Protein AF-A0A392M7V7-F1 (afdb_monomer_lite)

Sequence (250 aa):
MKRRGRAGRVQPGECYHLYPRCVYEAFAEYQLPEILRTPLQSLCLQIKSLRLGSISDFLSRALQSPEILAVQNAVEYLKIIGALDENENLTVLGRYLTMLPMEPKLGKMLILGAIFNCLDPILTIVAGLSVRDPFLTPLDKKDLAEAAKAQFSGAYSDHLALVRAYKGWKDAEIDLGGYEYCWKNFLSFQSMKAIDALRREFIGLVTDIGLVDSNTTTCDTWSYDVNLIRAVVCYGLYPGTCSVVVCLFI

Foldseek 3Di:
DVQCVVQPPPHDGDDDDPDDPVVVVPDDPDDDDPQQPDQCQLVLLLCQVVPVDDSQVVQVPDPDRYDPVSSVVSLVVCCQLVQAPPVRHGDPLVNQLNLDPDDSLLSQLQLLLLVVLQNLLSLQLSQCVVDDNFQAQDPVCNVVSVVLLVVQCVPVDNSSSSSSLLVVLVVCVVVPRNVVSCVNSRGDPVSSVSSVVSSVVSVVSCVVSVSDPPPSVRSNPCNPPPVSSVVSNDSSCPPPDDDDDDPPPD

Structure (mmCIF, N/CA/C/O backbone):
data_AF-A0A392M7V7-F1
#
_entry.id   AF-A0A392M7V7-F1
#
loop_
_atom_site.group_PDB
_atom_site.id
_atom_site.type_symbol
_atom_site.label_atom_id
_atom_site.label_alt_id
_atom_site.label_comp_id
_atom_site.label_asym_id
_atom_site.label_entity_id
_atom_site.label_seq_id
_atom_site.pdbx_PDB_ins_code
_atom_site.Cartn_x
_atom_site.Cartn_y
_atom_site.Cartn_z
_atom_site.occupancy
_atom_site.B_iso_or_equiv
_atom_site.auth_seq_id
_atom_site.auth_comp_id
_atom_site.auth_asym_id
_atom_site.auth_atom_id
_atom_site.pdbx_PDB_model_num
ATOM 1 N N . MET A 1 1 ? -3.681 30.286 9.680 1.00 61.88 1 MET A N 1
ATOM 2 C CA . MET A 1 1 ? -2.768 30.920 10.672 1.00 61.88 1 MET A CA 1
ATOM 3 C C . MET A 1 1 ? -1.347 30.322 10.728 1.00 61.88 1 MET A C 1
ATOM 5 O O . MET A 1 1 ? -0.388 31.085 10.687 1.00 61.88 1 MET A O 1
ATOM 9 N N . LYS A 1 2 ? -1.166 28.986 10.754 1.00 81.75 2 LYS A N 1
ATOM 10 C CA . LYS A 1 2 ? 0.152 28.311 10.906 1.00 81.75 2 LYS A CA 1
ATOM 11 C C . LYS A 1 2 ? 1.225 28.669 9.854 1.00 81.75 2 LYS A C 1
ATOM 13 O O . LYS A 1 2 ? 2.405 28.692 10.185 1.00 81.75 2 LYS A O 1
ATOM 18 N N . ARG A 1 3 ? 0.844 28.950 8.596 1.00 84.38 3 ARG A N 1
ATOM 19 C CA . ARG A 1 3 ? 1.788 29.313 7.512 1.00 84.38 3 ARG A CA 1
ATOM 20 C C . ARG A 1 3 ? 2.311 30.752 7.628 1.00 84.38 3 ARG A C 1
ATOM 22 O O . ARG A 1 3 ? 3.517 30.944 7.545 1.00 84.38 3 ARG A O 1
ATOM 29 N N . ARG A 1 4 ? 1.440 31.722 7.940 1.00 87.94 4 ARG A N 1
ATOM 30 C CA . ARG A 1 4 ? 1.810 33.134 8.168 1.00 87.94 4 ARG A CA 1
ATOM 31 C C . ARG A 1 4 ? 2.865 33.292 9.267 1.00 87.94 4 ARG A C 1
ATOM 33 O O . ARG A 1 4 ? 3.827 34.024 9.091 1.00 87.94 4 ARG A O 1
ATOM 40 N N . GLY A 1 5 ? 2.732 32.542 10.364 1.00 88.56 5 GLY A N 1
ATOM 41 C CA . GLY A 1 5 ? 3.690 32.581 11.477 1.00 88.56 5 GLY A CA 1
ATOM 42 C C . GLY A 1 5 ? 5.109 32.108 11.130 1.00 88.56 5 GLY A C 1
ATOM 43 O O . GLY A 1 5 ? 6.037 32.390 11.878 1.00 88.56 5 GLY A O 1
ATOM 44 N N . ARG A 1 6 ? 5.316 31.414 9.999 1.00 91.00 6 ARG A N 1
ATOM 45 C CA . ARG A 1 6 ? 6.662 30.994 9.570 1.00 91.00 6 ARG A CA 1
ATOM 46 C C . ARG A 1 6 ? 7.501 32.155 9.030 1.00 91.00 6 ARG A C 1
ATOM 48 O O . ARG A 1 6 ? 8.717 32.095 9.164 1.00 91.00 6 ARG A O 1
ATOM 55 N N . ALA A 1 7 ? 6.866 33.178 8.456 1.00 90.88 7 ALA A N 1
ATOM 56 C CA . ALA A 1 7 ? 7.549 34.320 7.845 1.00 90.88 7 ALA A CA 1
ATOM 57 C C . ALA A 1 7 ? 8.074 35.336 8.876 1.00 90.88 7 ALA A C 1
ATOM 59 O O . ALA A 1 7 ? 8.998 36.077 8.580 1.00 90.88 7 ALA A O 1
ATOM 60 N N . GLY A 1 8 ? 7.522 35.342 10.093 1.00 91.88 8 GLY A N 1
ATOM 61 C CA . GLY A 1 8 ? 7.863 36.306 11.147 1.00 91.88 8 GLY A CA 1
ATOM 62 C C . GLY A 1 8 ? 8.847 35.800 12.204 1.00 91.88 8 GLY A C 1
ATOM 63 O O . GLY A 1 8 ? 8.828 36.302 13.320 1.00 91.88 8 GLY A O 1
ATOM 64 N N . ARG A 1 9 ? 9.641 34.754 11.923 1.00 92.44 9 ARG A N 1
ATOM 65 C CA . ARG A 1 9 ? 10.498 34.109 12.943 1.00 92.44 9 ARG A CA 1
ATOM 66 C C . ARG A 1 9 ? 11.756 34.892 13.313 1.00 92.44 9 ARG A C 1
ATOM 68 O O . ARG A 1 9 ? 12.257 34.713 14.414 1.00 92.44 9 ARG A O 1
ATOM 75 N N . VAL A 1 10 ? 12.284 35.683 12.384 1.00 93.12 10 VAL A N 1
ATOM 76 C CA . VAL A 1 10 ? 13.576 36.378 12.538 1.00 93.12 10 VAL A CA 1
ATOM 77 C C . VAL A 1 10 ? 13.392 37.892 12.460 1.00 93.12 10 VAL A C 1
ATOM 79 O O . VAL A 1 10 ? 14.029 38.635 13.194 1.00 93.12 10 VAL A O 1
ATOM 82 N N . GLN A 1 11 ? 12.490 38.344 11.593 1.00 93.50 11 GLN A N 1
ATOM 83 C CA . GLN A 1 11 ? 12.154 39.746 11.366 1.00 93.50 11 GLN A CA 1
ATOM 84 C C . GLN A 1 11 ? 10.721 39.831 10.808 1.00 93.50 11 GLN A C 1
ATOM 86 O O . GLN A 1 11 ? 10.157 38.782 10.468 1.00 93.50 11 GLN A O 1
ATOM 91 N N . PRO A 1 12 ? 10.110 41.027 10.703 1.00 95.44 12 PRO A N 1
ATOM 92 C CA . PRO A 1 12 ? 8.840 41.192 10.002 1.00 95.44 12 PRO A CA 1
ATOM 93 C C . PRO A 1 12 ? 8.915 40.590 8.594 1.00 95.44 12 PRO A C 1
ATOM 95 O O . PRO A 1 12 ? 9.856 40.854 7.850 1.00 95.44 12 PRO A O 1
ATOM 98 N N . GLY A 1 13 ? 7.940 39.753 8.246 1.00 93.94 13 GLY A N 1
ATOM 99 C CA . GLY A 1 13 ? 7.919 39.032 6.977 1.00 93.94 13 GLY A CA 1
ATOM 100 C C . GLY A 1 13 ? 6.528 38.994 6.365 1.00 93.94 13 GLY A C 1
ATOM 101 O O . GLY A 1 13 ? 5.518 39.167 7.049 1.00 93.94 13 GLY A O 1
ATOM 102 N N . GLU A 1 14 ? 6.482 38.739 5.064 1.00 94.69 14 GLU A N 1
ATOM 103 C CA . GLU A 1 14 ? 5.254 38.729 4.275 1.00 94.69 14 GLU A CA 1
ATOM 104 C C . GLU A 1 14 ? 4.794 37.298 3.975 1.00 94.69 14 GLU A C 1
ATOM 106 O O . GLU A 1 14 ? 5.593 36.367 3.857 1.00 94.69 14 GLU A O 1
ATOM 111 N N . CYS A 1 15 ? 3.480 37.102 3.860 1.00 93.62 15 CYS A N 1
ATOM 112 C CA . CYS A 1 15 ? 2.892 35.809 3.528 1.00 93.62 15 CYS A CA 1
ATOM 113 C C . CYS A 1 15 ? 1.886 35.972 2.390 1.00 93.62 15 CYS A C 1
ATOM 115 O O . CYS A 1 15 ? 0.785 36.491 2.583 1.00 93.62 15 CYS A O 1
ATOM 117 N N . TYR A 1 16 ? 2.279 35.493 1.215 1.00 93.56 16 TYR A N 1
ATOM 118 C CA . TYR A 1 16 ? 1.465 35.510 0.008 1.00 93.56 16 TYR A CA 1
ATOM 119 C C . TYR A 1 16 ? 0.520 34.305 -0.006 1.00 93.56 16 TYR A C 1
ATOM 121 O O . TYR A 1 16 ? 0.951 33.156 0.122 1.00 93.56 16 TYR A O 1
ATOM 129 N N . HIS A 1 17 ? -0.777 34.566 -0.160 1.00 92.19 17 HIS A N 1
ATOM 130 C CA . HIS A 1 17 ? -1.810 33.539 -0.264 1.00 92.19 17 HIS A CA 1
ATOM 131 C C . HIS A 1 17 ? -2.305 33.478 -1.711 1.00 92.19 17 HIS A C 1
ATOM 133 O O . HIS A 1 17 ? -2.820 34.462 -2.230 1.00 92.19 17 HIS A O 1
ATOM 139 N N . LEU A 1 18 ? -2.142 32.327 -2.366 1.00 95.31 18 LEU A N 1
ATOM 140 C CA . LEU A 1 18 ? -2.493 32.128 -3.779 1.00 95.31 18 LEU A CA 1
ATOM 141 C C . LEU A 1 18 ? -3.969 31.726 -3.950 1.00 95.31 18 LEU A C 1
ATOM 143 O O . LEU A 1 18 ? -4.278 30.727 -4.593 1.00 95.31 18 LEU A O 1
ATOM 147 N N . TYR A 1 19 ? -4.877 32.465 -3.315 1.00 93.75 19 TYR A N 1
ATOM 148 C CA . TYR A 1 19 ? -6.322 32.271 -3.437 1.00 93.75 19 TYR A CA 1
ATOM 149 C C . TYR A 1 19 ? -7.078 33.592 -3.206 1.00 93.75 19 TYR A C 1
ATOM 151 O O . TYR A 1 19 ? -6.621 34.423 -2.416 1.00 93.75 19 TYR A O 1
ATOM 159 N N . PRO A 1 20 ? -8.237 33.804 -3.860 1.00 95.62 20 PRO A N 1
ATOM 160 C CA . PRO A 1 20 ? -9.076 34.978 -3.628 1.00 95.62 20 PRO A CA 1
ATOM 161 C C . PRO A 1 20 ? -9.624 35.048 -2.198 1.00 95.62 20 PRO A C 1
ATOM 163 O O . PRO A 1 20 ? -9.791 34.033 -1.520 1.00 95.62 20 PRO A O 1
ATOM 166 N N . ARG A 1 21 ? -9.988 36.256 -1.755 1.00 92.75 21 ARG A N 1
ATOM 167 C CA . ARG A 1 21 ? -10.534 36.487 -0.409 1.00 92.75 21 ARG A CA 1
ATOM 168 C C . ARG A 1 21 ? -11.860 35.761 -0.158 1.00 92.75 21 ARG A C 1
ATOM 170 O O . ARG A 1 21 ? -12.025 35.198 0.915 1.00 92.75 21 ARG A O 1
ATOM 177 N N . CYS A 1 22 ? -12.753 35.700 -1.146 1.00 94.94 22 CYS A N 1
ATOM 178 C CA . CYS A 1 22 ? -14.017 34.967 -1.018 1.00 94.94 22 CYS A CA 1
ATOM 179 C C . CYS A 1 22 ? -13.802 33.468 -0.739 1.00 94.94 22 CYS A C 1
ATOM 181 O O . CYS A 1 22 ? -14.526 32.877 0.053 1.00 94.94 22 CYS A O 1
ATOM 183 N N . VAL A 1 23 ? -12.764 32.866 -1.331 1.00 94.00 23 VAL A N 1
ATOM 184 C CA . VAL A 1 23 ? -12.389 31.467 -1.080 1.00 94.00 23 VAL A CA 1
ATOM 185 C C . VAL A 1 23 ? -11.865 31.299 0.346 1.00 94.00 23 VAL A C 1
ATOM 187 O O . VAL A 1 23 ? -12.219 30.339 1.021 1.00 94.00 23 VAL A O 1
ATOM 190 N N . TYR A 1 24 ? -11.064 32.253 0.826 1.00 90.12 24 TYR A N 1
ATOM 191 C CA . TYR A 1 24 ? -10.565 32.250 2.201 1.00 90.12 24 TYR A CA 1
ATOM 192 C C . TYR A 1 24 ? -11.686 32.361 3.240 1.00 90.12 24 TYR A C 1
ATOM 194 O O . TYR A 1 24 ? -11.653 31.658 4.244 1.00 90.12 24 TYR A O 1
ATOM 202 N N . GLU A 1 25 ? -12.671 33.224 2.996 1.00 92.12 25 GLU A N 1
ATOM 203 C CA . GLU A 1 25 ? -13.828 33.415 3.881 1.00 92.12 25 GLU A CA 1
ATOM 204 C C . GLU A 1 25 ? -14.749 32.184 3.913 1.00 92.12 25 GLU A C 1
ATOM 206 O O . GLU A 1 25 ? -15.427 31.960 4.910 1.00 92.12 25 GLU A O 1
ATOM 211 N N . ALA A 1 26 ? -14.725 31.353 2.866 1.00 93.88 26 ALA A N 1
ATOM 212 C CA . ALA A 1 26 ? -15.459 30.091 2.799 1.00 93.88 26 ALA A CA 1
ATOM 213 C C . ALA A 1 26 ? -14.711 28.890 3.418 1.00 93.88 26 ALA A C 1
ATOM 215 O O . ALA A 1 26 ? -15.271 27.794 3.488 1.00 93.88 26 ALA A O 1
ATOM 216 N N . PHE A 1 27 ? -13.447 29.037 3.833 1.00 90.81 27 PHE A N 1
ATOM 217 C CA . PHE A 1 27 ? -12.702 27.928 4.431 1.00 90.81 27 PHE A CA 1
ATOM 218 C C . PHE A 1 27 ? -13.239 27.557 5.812 1.00 90.81 27 PHE A C 1
ATOM 220 O O . PHE A 1 27 ? -13.513 28.415 6.647 1.00 90.81 27 PHE A O 1
ATOM 227 N N . ALA A 1 28 ? -13.300 26.250 6.078 1.00 89.25 28 ALA A N 1
ATOM 228 C CA . ALA A 1 28 ? -13.511 25.752 7.428 1.00 89.25 28 ALA A CA 1
ATOM 229 C C . ALA A 1 28 ? -12.388 26.246 8.353 1.00 89.25 28 ALA A C 1
ATOM 231 O O . ALA A 1 28 ? -11.212 26.265 7.974 1.00 89.25 28 ALA A O 1
ATOM 232 N N . GLU A 1 29 ? -12.749 26.612 9.580 1.00 88.19 29 GLU A N 1
ATOM 233 C CA . GLU A 1 29 ? -11.804 27.140 10.567 1.00 88.19 29 GLU A CA 1
ATOM 234 C C . GLU A 1 29 ? -10.700 26.124 10.914 1.00 88.19 29 GLU A C 1
ATOM 236 O O . GLU A 1 29 ? -9.527 26.480 11.072 1.00 88.19 29 GLU A O 1
ATOM 241 N N . TYR A 1 30 ? -11.064 24.839 10.941 1.00 88.25 30 TYR A N 1
ATOM 242 C CA . TYR A 1 30 ? -10.169 23.720 11.209 1.00 88.25 30 TYR A CA 1
ATOM 243 C C . TYR A 1 30 ? -10.340 22.618 10.162 1.00 88.25 30 TYR A C 1
ATOM 245 O O . TYR A 1 30 ? -11.422 22.408 9.616 1.00 88.25 30 TYR A O 1
ATOM 253 N N . GLN A 1 31 ? -9.258 21.885 9.891 1.00 88.62 31 GLN A N 1
ATOM 254 C CA . GLN A 1 31 ? -9.356 20.658 9.104 1.00 88.62 31 GLN A CA 1
ATOM 255 C C . GLN A 1 31 ? -10.089 19.579 9.896 1.00 88.62 31 GLN A C 1
ATOM 257 O O . GLN A 1 31 ? -9.882 19.442 11.102 1.00 88.62 31 GLN A O 1
ATOM 262 N N . LEU A 1 32 ? -10.878 18.776 9.185 1.00 90.88 32 LEU A N 1
ATOM 263 C CA . LEU A 1 32 ? -11.543 17.621 9.766 1.00 90.88 32 LEU A CA 1
ATOM 264 C C . LEU A 1 32 ? -10.503 16.632 10.336 1.00 90.88 32 LEU A C 1
ATOM 266 O O . LEU A 1 32 ? -9.531 16.297 9.634 1.00 90.88 32 LEU A O 1
ATOM 270 N N . PRO A 1 33 ? -10.680 16.160 11.582 1.00 92.31 33 PRO A N 1
ATOM 271 C CA . PRO A 1 33 ? -9.752 15.213 12.186 1.00 92.31 33 PRO A CA 1
ATOM 272 C C . PRO A 1 33 ? -9.634 13.910 11.414 1.00 92.31 33 PRO A C 1
ATOM 274 O O . PRO A 1 33 ? -10.565 13.457 10.756 1.00 92.31 33 PRO A O 1
ATOM 277 N N . GLU A 1 34 ? -8.442 13.321 11.481 1.00 92.00 34 GLU A N 1
ATOM 278 C CA . GLU A 1 34 ? -8.067 12.178 10.652 1.00 92.00 34 GLU A CA 1
ATOM 279 C C . GLU A 1 34 ? -8.993 10.976 10.847 1.00 92.00 34 GLU A C 1
ATOM 281 O O . GLU A 1 34 ? -9.456 10.418 9.859 1.00 92.00 34 GLU A O 1
ATOM 286 N N . ILE A 1 35 ? -9.362 10.681 12.097 1.00 92.62 35 ILE A N 1
ATOM 287 C CA . ILE A 1 35 ? -10.275 9.591 12.474 1.00 92.62 35 ILE A CA 1
ATOM 288 C C . ILE A 1 35 ? -11.645 9.654 11.777 1.00 92.62 35 ILE A C 1
ATOM 290 O O . ILE A 1 35 ? -12.312 8.635 11.651 1.00 92.62 35 ILE A O 1
ATOM 294 N N . LEU A 1 36 ? -12.062 10.833 11.307 1.00 92.62 36 LEU A N 1
ATOM 295 C CA . LEU A 1 36 ? -13.344 11.030 10.625 1.00 92.62 36 LEU A CA 1
ATOM 296 C C . LEU A 1 36 ? -13.238 10.935 9.097 1.00 92.62 36 LEU A C 1
ATOM 298 O O . LEU A 1 36 ? -14.252 10.975 8.410 1.00 92.62 36 LEU A O 1
ATOM 302 N N . ARG A 1 37 ? -12.022 10.863 8.545 1.00 91.69 37 ARG A N 1
ATOM 303 C CA . ARG A 1 37 ? -11.778 10.923 7.092 1.00 91.69 37 ARG A CA 1
ATOM 304 C C . ARG A 1 37 ? -10.871 9.823 6.555 1.00 91.69 37 ARG A C 1
ATOM 306 O O . ARG A 1 37 ? -10.677 9.761 5.343 1.00 91.69 37 ARG A O 1
ATOM 313 N N . THR A 1 38 ? -10.269 9.008 7.418 1.00 90.94 38 THR A N 1
ATOM 314 C CA . THR A 1 38 ? -9.417 7.890 7.005 1.00 90.94 38 THR A CA 1
ATOM 315 C C . THR A 1 38 ? -10.092 6.542 7.254 1.00 90.94 38 THR A C 1
ATOM 317 O O . THR A 1 38 ? -10.911 6.411 8.165 1.00 90.94 38 THR A O 1
ATOM 320 N N . PRO A 1 39 ? -9.767 5.519 6.444 1.00 92.88 39 PRO A N 1
ATOM 321 C CA . PRO A 1 39 ? -10.236 4.160 6.682 1.00 92.88 39 PRO A CA 1
ATOM 322 C C . PRO A 1 39 ? -9.774 3.625 8.052 1.00 92.88 39 PRO A C 1
ATOM 324 O O . PRO A 1 39 ? -8.621 3.800 8.446 1.00 92.88 39 PRO A O 1
ATOM 327 N N . LEU A 1 40 ? -10.672 2.960 8.789 1.00 96.19 40 LEU A N 1
ATOM 328 C CA . LEU A 1 40 ? -10.450 2.581 10.194 1.00 96.19 40 LEU A CA 1
ATOM 329 C C . LEU A 1 40 ? -9.854 1.178 10.393 1.00 96.19 40 LEU A C 1
ATOM 331 O O . LEU A 1 40 ? -9.632 0.771 11.531 1.00 96.19 40 LEU A O 1
ATOM 335 N N . GLN A 1 41 ? -9.583 0.420 9.328 1.00 95.88 41 GLN A N 1
ATOM 336 C CA . GLN A 1 41 ? -9.190 -0.994 9.409 1.00 95.88 41 GLN A CA 1
ATOM 337 C C . GLN A 1 41 ? -7.897 -1.188 10.212 1.00 95.88 41 GLN A C 1
ATOM 339 O O . GLN A 1 41 ? -7.857 -2.005 11.131 1.00 95.88 41 GLN A O 1
ATOM 344 N N . SER A 1 42 ? -6.850 -0.408 9.919 1.00 94.94 42 SER A N 1
ATOM 345 C CA . SER A 1 42 ? -5.588 -0.485 10.668 1.00 94.94 42 SER A CA 1
ATOM 346 C C . SER A 1 42 ? -5.782 -0.120 12.141 1.00 94.94 42 SER A C 1
ATOM 348 O O . SER A 1 42 ? -5.239 -0.790 13.016 1.00 94.94 42 SER A O 1
ATOM 350 N N . LEU A 1 43 ? -6.600 0.898 12.432 1.00 95.38 43 LEU A N 1
ATOM 351 C CA . LEU A 1 43 ? -6.900 1.308 13.805 1.00 95.38 43 LEU A CA 1
ATOM 352 C C . LEU A 1 43 ? -7.655 0.209 14.570 1.00 95.38 43 LEU A C 1
ATOM 354 O O . LEU A 1 43 ? -7.300 -0.104 15.704 1.00 95.38 43 LEU A O 1
ATOM 358 N N . CYS A 1 44 ? -8.645 -0.423 13.936 1.00 96.81 44 CYS A N 1
ATOM 359 C CA . CYS A 1 44 ? -9.411 -1.530 14.510 1.00 96.81 44 CYS A CA 1
ATOM 360 C C . CYS A 1 44 ? -8.513 -2.726 14.871 1.00 96.81 44 CYS A C 1
ATOM 362 O O . CYS A 1 44 ? -8.651 -3.291 15.958 1.00 96.81 44 CYS A O 1
ATOM 364 N N . LEU A 1 45 ? -7.549 -3.074 14.009 1.00 96.25 45 LEU A N 1
ATOM 365 C CA . LEU A 1 45 ? -6.558 -4.112 14.315 1.00 96.25 45 LEU A CA 1
ATOM 366 C C . LEU A 1 45 ? -5.684 -3.745 15.516 1.00 96.25 45 LEU A C 1
ATOM 368 O O . LEU A 1 45 ? -5.465 -4.587 16.386 1.00 96.25 45 LEU A O 1
ATOM 372 N N . GLN A 1 46 ? -5.219 -2.496 15.601 1.00 95.31 46 GLN A N 1
ATOM 373 C CA . GLN A 1 46 ? -4.400 -2.040 16.727 1.00 95.31 46 GLN A CA 1
ATOM 374 C C . GLN A 1 46 ? -5.168 -2.078 18.056 1.00 95.31 46 GLN A C 1
ATOM 376 O O . GLN A 1 46 ? -4.631 -2.545 19.059 1.00 95.31 46 GLN A O 1
ATOM 381 N N . ILE A 1 47 ? -6.448 -1.690 18.062 1.00 96.19 47 ILE A N 1
ATOM 382 C CA . ILE A 1 47 ? -7.319 -1.782 19.249 1.00 96.19 47 ILE A CA 1
ATOM 383 C C . ILE A 1 47 ? -7.390 -3.224 19.769 1.00 96.19 47 ILE A C 1
ATOM 385 O O . ILE A 1 47 ? -7.247 -3.461 20.973 1.00 96.19 47 ILE A O 1
ATOM 389 N N . LYS A 1 48 ? -7.573 -4.199 18.868 1.00 96.06 48 LYS A N 1
ATOM 390 C CA . LYS A 1 48 ? -7.616 -5.619 19.243 1.00 96.06 48 LYS A CA 1
ATOM 391 C C . LYS A 1 48 ? -6.244 -6.153 19.654 1.00 96.06 48 LYS A C 1
ATOM 393 O O . LYS A 1 48 ? -6.173 -6.927 20.606 1.00 96.06 48 LYS A O 1
ATOM 398 N N . SER A 1 49 ? -5.164 -5.711 19.006 1.00 95.31 49 SER A N 1
ATOM 399 C CA . SER A 1 49 ? -3.787 -6.088 19.364 1.00 95.31 49 SER A CA 1
ATOM 400 C C . SER A 1 49 ? -3.446 -5.668 20.797 1.00 95.31 49 SER A C 1
ATOM 402 O O . SER A 1 49 ? -2.963 -6.471 21.595 1.00 95.31 49 SER A O 1
ATOM 404 N N . LEU A 1 50 ? -3.829 -4.442 21.164 1.00 96.06 50 LEU A N 1
ATOM 405 C CA . LEU A 1 50 ? -3.654 -3.874 22.502 1.00 96.06 50 LEU A CA 1
ATOM 406 C C . LEU A 1 50 ? -4.686 -4.369 23.532 1.00 96.06 50 LEU A C 1
ATOM 408 O O . LEU A 1 50 ? -4.635 -3.959 24.689 1.00 96.06 50 LEU A O 1
ATOM 412 N N . ARG A 1 51 ? -5.616 -5.252 23.137 1.00 94.81 51 ARG A N 1
ATOM 413 C CA . ARG A 1 51 ? -6.676 -5.819 23.993 1.00 94.81 51 ARG A CA 1
ATOM 414 C C . ARG A 1 51 ? -7.536 -4.757 24.693 1.00 94.81 51 ARG A C 1
ATOM 416 O O . ARG A 1 51 ? -7.932 -4.931 25.842 1.00 94.81 51 ARG A O 1
ATOM 423 N N . LEU A 1 52 ? -7.877 -3.681 23.984 1.00 94.88 52 LEU A N 1
ATOM 424 C CA . LEU A 1 52 ? -8.660 -2.555 24.522 1.00 94.88 52 LEU A CA 1
ATOM 425 C C . LEU A 1 52 ? -10.183 -2.812 24.563 1.00 94.88 52 LEU A C 1
ATOM 427 O O . LEU A 1 52 ? -10.960 -1.889 24.801 1.00 94.88 52 LEU A O 1
ATOM 431 N N . GLY A 1 53 ? -10.615 -4.061 24.357 1.00 92.62 53 GLY A N 1
ATOM 432 C CA . GLY A 1 53 ? -12.015 -4.487 24.414 1.00 92.62 53 GLY A CA 1
ATOM 433 C C . GLY A 1 53 ? -12.736 -4.454 23.061 1.00 92.62 53 GLY A C 1
ATOM 434 O O . GLY A 1 53 ? -12.169 -4.807 22.023 1.00 92.62 53 GLY A O 1
ATOM 435 N N . SER A 1 54 ? -14.020 -4.089 23.091 1.00 94.75 54 SER A N 1
ATOM 436 C CA . SER A 1 54 ? -14.853 -3.902 21.895 1.00 94.75 54 SER A CA 1
ATOM 437 C C . SER A 1 54 ? -14.367 -2.695 21.089 1.00 94.75 54 SER A C 1
ATOM 439 O O . SER A 1 54 ? -14.125 -1.624 21.651 1.00 94.75 54 SER A O 1
ATOM 441 N N . ILE A 1 55 ? -14.236 -2.856 19.766 1.00 96.25 55 ILE A N 1
ATOM 442 C CA . ILE A 1 55 ? -13.791 -1.770 18.875 1.00 96.25 55 ILE A CA 1
ATOM 443 C C . ILE A 1 55 ? -14.783 -0.608 18.915 1.00 96.25 55 ILE A C 1
ATOM 445 O O . ILE A 1 55 ? -14.371 0.544 19.059 1.00 96.25 55 ILE A O 1
ATOM 449 N N . SER A 1 56 ? -16.080 -0.911 18.823 1.00 95.19 56 SER A N 1
ATOM 450 C CA . SER A 1 56 ? -17.143 0.095 18.845 1.00 95.19 56 SER A CA 1
ATOM 451 C C . SER A 1 56 ? -17.144 0.873 20.161 1.00 95.19 56 SER A C 1
ATOM 453 O O . SER A 1 56 ? -17.144 2.106 20.158 1.00 95.19 56 SER A O 1
ATOM 455 N N . ASP A 1 57 ? -17.055 0.168 21.292 1.00 94.94 57 ASP A N 1
ATOM 456 C CA . ASP A 1 57 ? -17.073 0.805 22.610 1.00 94.94 57 ASP A CA 1
ATOM 457 C C . ASP A 1 57 ? -15.843 1.686 22.820 1.00 94.94 57 ASP A C 1
ATOM 459 O O . ASP A 1 57 ? -15.960 2.782 23.366 1.00 94.94 57 ASP A O 1
ATOM 463 N N . PHE A 1 58 ? -14.670 1.242 22.364 1.00 96.56 58 PHE A N 1
ATOM 464 C CA . PHE A 1 58 ? -13.447 2.029 22.465 1.00 96.56 58 PHE A CA 1
ATOM 465 C C . PHE A 1 58 ? -13.519 3.301 21.608 1.00 96.56 58 PHE A C 1
ATOM 467 O O . PHE A 1 58 ? -13.258 4.395 22.108 1.00 96.56 58 PHE A O 1
ATOM 474 N N . LEU A 1 59 ? -13.922 3.182 20.338 1.00 95.94 59 LEU A N 1
ATOM 475 C CA . LEU A 1 59 ? -13.998 4.319 19.413 1.00 95.94 59 LEU A CA 1
ATOM 476 C C . LEU A 1 59 ? -15.101 5.317 19.785 1.00 95.94 59 LEU A C 1
ATOM 478 O O . LEU A 1 59 ? -14.937 6.513 19.552 1.00 95.94 59 LEU A O 1
ATOM 482 N N . SER A 1 60 ? -16.181 4.864 20.429 1.00 95.00 60 SER A N 1
ATOM 483 C CA . SER A 1 60 ? -17.230 5.757 20.941 1.00 95.00 60 SER A CA 1
ATOM 484 C C . SER A 1 60 ? -16.738 6.721 22.029 1.00 95.00 60 SER A C 1
ATOM 486 O O . SER A 1 60 ? -17.339 7.773 22.231 1.00 95.00 60 SER A O 1
ATOM 488 N N . ARG A 1 61 ? -15.625 6.396 22.703 1.00 95.06 61 ARG A N 1
ATOM 489 C CA . ARG A 1 61 ? -15.005 7.225 23.753 1.00 95.06 61 ARG A CA 1
ATOM 490 C C . ARG A 1 61 ? -13.972 8.215 23.210 1.00 95.06 61 ARG A C 1
ATOM 492 O O . ARG A 1 61 ? -13.388 8.964 23.991 1.00 95.06 61 ARG A O 1
ATOM 499 N N . ALA A 1 62 ? -13.699 8.201 21.905 1.00 93.75 62 ALA A N 1
ATOM 500 C CA . ALA A 1 62 ? -12.793 9.163 21.290 1.00 93.75 62 ALA A CA 1
ATOM 501 C C . ALA A 1 62 ? -13.346 10.594 21.416 1.00 93.75 62 ALA A C 1
ATOM 503 O O . ALA A 1 62 ? -14.556 10.800 21.417 1.00 93.75 62 ALA A O 1
ATOM 504 N N . LEU A 1 63 ? -12.455 11.594 21.470 1.00 93.25 63 LEU A N 1
ATOM 505 C CA . LEU A 1 63 ? -12.834 13.014 21.576 1.00 93.25 63 LEU A CA 1
ATOM 506 C C . LEU A 1 63 ? -13.828 13.437 20.482 1.00 93.25 63 LEU A C 1
ATOM 508 O O . LEU A 1 63 ? -14.742 14.218 20.725 1.00 93.25 63 LEU A O 1
ATOM 512 N N . GLN A 1 64 ? -13.621 12.911 19.279 1.00 91.50 64 GLN A N 1
ATOM 513 C CA . GLN A 1 64 ? -14.580 12.949 18.189 1.00 91.50 64 GLN A CA 1
ATOM 514 C C . GLN A 1 64 ? -14.726 1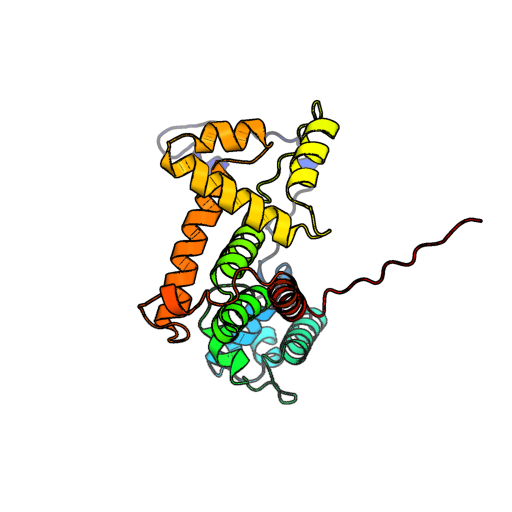1.526 17.675 1.00 91.50 64 GLN A C 1
ATOM 516 O O . GLN A 1 64 ? -13.809 10.992 17.045 1.00 91.50 64 GLN A O 1
ATOM 521 N N . SER A 1 65 ? -15.845 10.896 18.015 1.00 93.81 65 SER A N 1
ATOM 522 C CA . SER A 1 65 ? -16.124 9.530 17.603 1.00 93.81 65 SER A CA 1
ATOM 523 C C . SER A 1 65 ? -16.387 9.463 16.092 1.00 93.81 65 SER A C 1
ATOM 525 O O . SER A 1 65 ? -17.049 10.347 15.540 1.00 93.81 65 SER A O 1
ATOM 527 N N . PRO A 1 66 ? -15.863 8.436 15.400 1.00 95.25 66 PRO A N 1
ATOM 528 C CA . PRO A 1 66 ? -16.211 8.185 14.010 1.00 95.25 66 PRO A CA 1
ATOM 529 C C . PRO A 1 66 ? -17.669 7.738 13.878 1.00 95.25 66 PRO A C 1
ATOM 531 O O . PRO A 1 66 ? -18.291 7.275 14.836 1.00 95.25 66 PRO A O 1
ATOM 534 N N . GLU A 1 67 ? -18.206 7.830 12.663 1.00 94.62 67 GLU A N 1
ATOM 535 C CA . GLU A 1 67 ? -19.539 7.313 12.363 1.00 94.62 67 GLU A CA 1
ATOM 536 C C . GLU A 1 67 ? -19.620 5.803 12.625 1.00 94.62 67 GLU A C 1
ATOM 538 O O . GLU A 1 67 ? -18.737 5.037 12.233 1.00 94.62 67 GLU A O 1
ATOM 543 N N . ILE A 1 68 ? -20.724 5.362 13.236 1.00 94.12 68 ILE A N 1
ATOM 544 C CA . ILE A 1 68 ? -20.955 3.949 13.581 1.00 94.12 68 ILE A CA 1
ATOM 545 C C . ILE A 1 68 ? -20.839 3.059 12.337 1.00 94.12 68 ILE A C 1
ATOM 547 O O . ILE A 1 68 ? -20.200 2.009 12.386 1.00 94.12 68 ILE A O 1
ATOM 551 N N . LEU A 1 69 ? -21.390 3.510 11.206 1.00 95.19 69 LEU A N 1
ATOM 552 C CA . LEU A 1 69 ? -21.329 2.782 9.940 1.00 95.19 69 LEU A CA 1
ATOM 553 C C . LEU A 1 69 ? -19.883 2.610 9.445 1.00 95.19 69 LEU A C 1
ATOM 555 O O . LEU A 1 69 ? -19.529 1.548 8.939 1.00 95.19 69 LEU A O 1
ATOM 559 N N . ALA A 1 70 ? -19.021 3.616 9.627 1.00 95.81 70 ALA A N 1
ATOM 560 C CA . ALA A 1 70 ? -17.611 3.522 9.251 1.00 95.81 70 ALA A CA 1
ATOM 561 C C . ALA A 1 70 ? -16.869 2.474 10.096 1.00 95.81 70 ALA A C 1
ATOM 563 O O . ALA A 1 70 ? -16.057 1.713 9.563 1.00 95.81 70 ALA A O 1
ATOM 564 N N . VAL A 1 71 ? -17.179 2.394 11.395 1.00 97.06 71 VAL A N 1
ATOM 565 C CA . VAL A 1 71 ? -16.631 1.368 12.295 1.00 97.06 71 VAL A CA 1
ATOM 566 C C . VAL A 1 71 ? -17.114 -0.024 11.891 1.00 97.06 71 VAL A C 1
ATOM 568 O O . VAL A 1 71 ? -16.296 -0.927 11.731 1.00 97.06 71 VAL A O 1
ATOM 571 N N . GLN A 1 72 ? -18.420 -0.190 11.668 1.00 96.38 72 GLN A N 1
ATOM 572 C CA . GLN A 1 72 ? -19.015 -1.460 11.241 1.00 96.38 72 GLN A CA 1
ATOM 573 C C . GLN A 1 72 ? -18.412 -1.951 9.922 1.00 96.38 72 GLN A C 1
ATOM 575 O O . GLN A 1 72 ? -17.968 -3.092 9.844 1.00 96.38 72 GLN A O 1
ATOM 580 N N . ASN A 1 73 ? -18.296 -1.075 8.921 1.00 96.12 73 ASN A N 1
ATOM 581 C CA . ASN A 1 73 ? -17.683 -1.407 7.635 1.00 96.12 73 ASN A CA 1
ATOM 582 C C . ASN A 1 73 ? -16.215 -1.831 7.781 1.00 96.12 73 ASN A C 1
ATOM 584 O O . ASN A 1 73 ? -15.755 -2.724 7.071 1.00 96.12 73 ASN A O 1
ATOM 588 N N . ALA A 1 74 ? -15.465 -1.206 8.693 1.00 96.81 74 ALA A N 1
ATOM 589 C CA . ALA A 1 74 ? -14.079 -1.583 8.947 1.00 96.81 74 ALA A CA 1
ATOM 590 C C . ALA A 1 74 ? -13.967 -2.956 9.626 1.00 96.81 74 ALA A C 1
ATOM 592 O O . ALA A 1 74 ? -13.127 -3.758 9.218 1.00 96.81 74 ALA A O 1
ATOM 593 N N . VAL A 1 75 ? -14.813 -3.243 10.622 1.00 97.62 75 VAL A N 1
ATOM 594 C CA . VAL A 1 75 ? -14.867 -4.555 11.290 1.00 97.62 75 VAL A CA 1
ATOM 595 C C . VAL A 1 75 ? -15.269 -5.646 10.301 1.00 97.62 75 VAL A C 1
ATOM 597 O O . VAL A 1 75 ? -14.578 -6.658 10.205 1.00 97.62 75 VAL A O 1
ATOM 600 N N . GLU A 1 76 ? -16.322 -5.415 9.519 1.00 97.12 76 GLU A N 1
ATOM 601 C CA . GLU A 1 76 ? -16.808 -6.362 8.515 1.00 97.12 76 GLU A CA 1
ATOM 602 C C . GLU A 1 76 ? -15.743 -6.646 7.453 1.00 97.12 76 GLU A C 1
ATOM 604 O O . GLU A 1 76 ? -15.441 -7.796 7.147 1.00 97.12 76 GLU A O 1
ATOM 609 N N . TYR A 1 77 ? -15.068 -5.607 6.960 1.00 96.62 77 TYR A N 1
ATOM 610 C CA . TYR A 1 77 ? -13.942 -5.782 6.049 1.00 96.62 77 TYR A CA 1
ATOM 611 C C . TYR A 1 77 ? -12.835 -6.657 6.656 1.00 96.62 77 TYR A C 1
ATOM 613 O O . TYR A 1 77 ? -12.314 -7.549 5.985 1.00 96.62 77 TYR A O 1
ATOM 621 N N . LEU A 1 78 ? -12.471 -6.426 7.923 1.00 97.44 78 LEU A N 1
ATOM 622 C CA . LEU A 1 78 ? -11.446 -7.213 8.614 1.00 97.44 78 LEU A CA 1
ATOM 623 C C . LEU A 1 78 ? -11.852 -8.681 8.799 1.00 97.44 78 LEU A C 1
ATOM 625 O O . LEU A 1 78 ? -10.979 -9.551 8.730 1.00 97.44 78 LEU A O 1
ATOM 629 N N . LYS A 1 79 ? -13.145 -8.965 8.986 1.00 97.31 79 LYS A N 1
ATOM 630 C CA . LYS A 1 79 ? -13.688 -10.330 8.969 1.00 97.31 79 LYS A CA 1
ATOM 631 C C . LYS A 1 79 ? -13.569 -10.959 7.582 1.00 97.31 79 LYS A C 1
ATOM 633 O O . LYS A 1 79 ? -12.984 -12.029 7.448 1.00 97.31 79 LYS A O 1
ATOM 638 N N . ILE A 1 80 ? -14.000 -10.249 6.534 1.00 96.12 80 ILE A N 1
ATOM 639 C CA . ILE A 1 80 ? -13.943 -10.713 5.135 1.00 96.12 80 ILE A CA 1
ATOM 640 C C . ILE A 1 80 ? -12.516 -11.082 4.713 1.00 96.12 80 ILE A C 1
ATOM 642 O O . ILE A 1 80 ? -12.301 -12.097 4.049 1.00 96.12 80 ILE A O 1
ATOM 646 N N . ILE A 1 81 ? -11.513 -10.281 5.088 1.00 95.50 81 ILE A N 1
ATOM 647 C CA . ILE A 1 81 ? -10.118 -10.590 4.743 1.00 95.50 81 ILE A CA 1
ATOM 648 C C . ILE A 1 81 ? -9.488 -11.664 5.644 1.00 95.50 81 ILE A C 1
ATOM 650 O O . ILE A 1 81 ? -8.341 -12.043 5.395 1.00 95.50 81 ILE A O 1
ATOM 654 N N . GLY A 1 82 ? -10.213 -12.145 6.659 1.00 96.06 82 GLY A N 1
ATOM 655 C CA . GLY A 1 82 ? -9.783 -13.175 7.602 1.00 96.06 82 GLY A CA 1
ATOM 656 C C . GLY A 1 82 ? -8.851 -12.674 8.704 1.00 96.06 82 GLY A C 1
ATOM 657 O O . GLY A 1 82 ? -8.132 -13.476 9.295 1.00 96.06 82 GLY A O 1
ATOM 658 N N . ALA A 1 83 ? -8.802 -11.366 8.966 1.00 97.56 83 ALA A N 1
ATOM 659 C CA . ALA A 1 83 ? -7.987 -10.780 10.032 1.00 97.56 83 ALA A CA 1
ATOM 660 C C . AL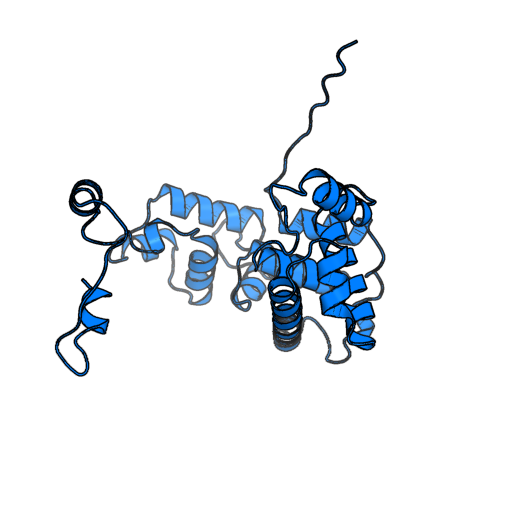A A 1 83 ? -8.684 -10.843 11.405 1.00 97.56 83 ALA A C 1
ATOM 662 O O . ALA A 1 83 ? -8.017 -10.957 12.436 1.00 97.56 83 ALA A O 1
ATOM 663 N N . LEU A 1 84 ? -10.017 -10.805 11.412 1.00 98.00 84 LEU A N 1
ATOM 664 C CA . LEU A 1 84 ? -10.857 -11.047 12.584 1.00 98.00 84 LEU A CA 1
ATOM 665 C C . LEU A 1 84 ? -11.742 -12.278 12.361 1.00 98.00 84 LEU A C 1
ATOM 667 O O . LEU A 1 84 ? -12.090 -12.585 11.224 1.00 98.00 84 LEU A O 1
ATOM 671 N N . ASP A 1 85 ? -12.086 -12.979 13.440 1.00 96.75 85 ASP A N 1
ATOM 672 C CA . ASP A 1 85 ? -13.137 -14.000 13.430 1.00 96.75 85 ASP A CA 1
ATOM 673 C C . ASP A 1 85 ? -14.537 -13.371 13.600 1.00 96.75 85 ASP A C 1
ATOM 675 O O . ASP A 1 85 ? -14.684 -12.156 13.774 1.00 96.75 85 ASP A O 1
ATOM 679 N N . GLU A 1 86 ? -15.585 -14.199 13.582 1.00 96.19 86 GLU A N 1
ATOM 680 C CA . GLU A 1 86 ? -16.969 -13.728 13.732 1.00 96.19 86 GLU A CA 1
ATOM 681 C C . GLU A 1 86 ? -17.255 -13.027 15.065 1.00 96.19 86 GLU A C 1
ATOM 683 O O . GLU A 1 86 ? -18.121 -12.152 15.134 1.00 96.19 86 GLU A O 1
ATOM 688 N N . ASN A 1 87 ? -16.480 -13.353 16.098 1.00 95.12 87 ASN A N 1
ATOM 689 C CA . ASN A 1 87 ? -16.565 -12.775 17.435 1.00 95.12 87 ASN A CA 1
ATOM 690 C C . ASN A 1 87 ? -15.621 -11.568 17.610 1.00 95.12 87 ASN A C 1
ATOM 692 O O . ASN A 1 87 ? -15.381 -11.123 18.732 1.00 95.12 87 ASN A O 1
ATOM 696 N N . GLU A 1 88 ? -15.069 -11.041 16.512 1.00 95.31 88 GLU A N 1
ATOM 697 C CA . GLU A 1 88 ? -14.093 -9.952 16.479 1.00 95.31 88 GLU A CA 1
ATOM 698 C C . GLU A 1 88 ? -12.773 -10.238 17.222 1.00 95.31 88 GLU A C 1
ATOM 700 O O . GLU A 1 88 ? -12.113 -9.311 17.708 1.00 95.31 88 GLU A O 1
ATOM 705 N N . ASN A 1 89 ? -12.355 -11.495 17.338 1.00 96.19 89 ASN A N 1
ATOM 706 C CA . ASN A 1 89 ? -11.033 -11.835 17.859 1.00 96.19 89 ASN A CA 1
ATOM 707 C C . ASN A 1 89 ? -10.000 -11.872 16.735 1.00 96.19 89 ASN A C 1
ATOM 709 O O . ASN A 1 89 ? -10.299 -12.237 15.600 1.00 96.19 89 ASN A O 1
ATOM 713 N N . LEU A 1 90 ? -8.750 -11.536 17.063 1.00 97.38 90 LEU A N 1
ATOM 714 C CA . LEU A 1 90 ? -7.642 -11.633 16.115 1.00 97.38 90 LEU A CA 1
ATOM 715 C C . LEU A 1 90 ? -7.372 -13.088 15.729 1.00 97.38 90 LEU A C 1
ATOM 717 O O . LEU A 1 90 ? -7.002 -13.911 16.576 1.00 97.38 90 LEU A O 1
ATOM 721 N N . THR A 1 91 ? -7.458 -13.363 14.430 1.00 97.81 91 THR A N 1
ATOM 722 C CA . THR A 1 91 ? -6.997 -14.623 13.840 1.00 97.81 91 THR A CA 1
ATOM 723 C C . THR A 1 91 ? -5.466 -14.669 13.801 1.00 97.81 91 THR A C 1
ATOM 725 O O . THR A 1 91 ? -4.785 -13.686 14.102 1.00 97.81 91 THR A O 1
ATOM 728 N N . VAL A 1 92 ? -4.890 -15.803 13.388 1.00 95.69 92 VAL A N 1
ATOM 729 C CA . VAL A 1 92 ? -3.437 -15.906 13.153 1.00 95.69 92 VAL A CA 1
ATOM 730 C C . VAL A 1 92 ? -2.982 -14.884 12.106 1.00 95.69 92 VAL A C 1
ATOM 732 O O . VAL A 1 92 ? -2.020 -14.158 12.346 1.00 95.69 92 VAL A O 1
ATOM 735 N N . LEU A 1 93 ? -3.718 -14.756 10.996 1.00 95.75 93 LEU A N 1
ATOM 736 C CA . LEU A 1 93 ? -3.455 -13.738 9.978 1.00 95.75 93 LEU A CA 1
ATOM 737 C C . LEU A 1 93 ? -3.547 -12.326 10.571 1.00 95.75 93 LEU A C 1
ATOM 739 O O . LEU A 1 93 ? -2.652 -11.514 10.356 1.00 95.75 93 LEU A O 1
ATOM 743 N N . GLY A 1 94 ? -4.588 -12.045 11.361 1.00 96.81 94 GLY A N 1
ATOM 744 C CA . GLY A 1 94 ? -4.759 -10.761 12.039 1.00 96.81 94 GLY A CA 1
ATOM 745 C C . GLY A 1 94 ? -3.573 -10.387 12.922 1.00 96.81 94 GLY A C 1
ATOM 746 O O . GLY A 1 94 ? -3.128 -9.243 12.891 1.00 96.81 94 GLY A O 1
ATOM 747 N N . ARG A 1 95 ? -3.005 -11.348 13.661 1.00 95.62 95 ARG A N 1
ATOM 748 C CA . ARG A 1 95 ? -1.812 -11.115 14.493 1.00 95.62 95 ARG A CA 1
ATOM 749 C C . ARG A 1 95 ? -0.607 -10.701 13.653 1.00 95.62 95 ARG A C 1
ATOM 751 O O . ARG A 1 95 ? 0.025 -9.704 13.984 1.00 95.62 95 ARG A O 1
ATOM 758 N N . TYR A 1 96 ? -0.334 -11.389 12.547 1.00 95.56 96 TYR A N 1
ATOM 759 C CA . TYR A 1 96 ? 0.742 -10.986 11.635 1.00 95.56 96 TYR A CA 1
ATOM 760 C C . TYR A 1 96 ? 0.498 -9.597 11.031 1.00 95.56 96 TYR A C 1
ATOM 762 O O . TYR A 1 96 ? 1.405 -8.770 10.996 1.00 95.56 96 TYR A O 1
ATOM 770 N N . LEU A 1 97 ? -0.741 -9.292 10.635 1.00 96.50 97 LEU A N 1
ATOM 771 C CA . LEU A 1 97 ? -1.100 -7.973 10.105 1.00 96.50 97 LEU A CA 1
ATOM 772 C C . LEU A 1 97 ? -0.883 -6.845 11.121 1.00 96.50 97 LEU A C 1
ATOM 774 O O . LEU A 1 97 ? -0.503 -5.749 10.727 1.00 96.50 97 LEU A O 1
ATOM 778 N N . THR A 1 98 ? -1.076 -7.098 12.420 1.00 95.31 98 THR A N 1
ATOM 779 C CA . THR A 1 98 ? -0.836 -6.078 13.460 1.00 95.31 98 THR A CA 1
ATOM 780 C C . THR A 1 98 ? 0.638 -5.703 13.633 1.00 95.31 98 THR A C 1
ATOM 782 O O . THR A 1 98 ? 0.919 -4.634 14.174 1.00 95.31 98 THR A O 1
ATOM 785 N N . MET A 1 99 ? 1.562 -6.550 13.166 1.00 93.00 99 MET A N 1
ATOM 786 C CA . MET A 1 99 ? 3.011 -6.316 13.217 1.00 93.00 99 MET A CA 1
ATOM 787 C C . MET A 1 99 ? 3.523 -5.504 12.017 1.00 93.00 99 MET A C 1
ATOM 789 O O . MET A 1 99 ? 4.653 -5.027 12.042 1.00 93.00 99 MET A O 1
ATOM 793 N N . LEU A 1 100 ? 2.705 -5.328 10.972 1.00 93.44 100 LEU A N 1
ATOM 794 C CA . LEU A 1 100 ? 3.079 -4.610 9.756 1.00 93.44 100 LEU A CA 1
ATOM 795 C C . LEU A 1 100 ? 2.562 -3.159 9.798 1.00 93.44 100 LEU A C 1
ATOM 797 O O . LEU A 1 100 ? 1.353 -2.949 9.931 1.00 93.44 100 LEU A O 1
ATOM 801 N N . PRO A 1 101 ? 3.425 -2.137 9.632 1.00 91.38 101 PRO A N 1
ATOM 802 C CA . PRO A 1 101 ? 3.041 -0.725 9.665 1.00 91.38 101 PRO A CA 1
ATOM 803 C C . PRO A 1 101 ? 2.416 -0.266 8.334 1.00 91.38 101 PRO A C 1
ATOM 805 O O . PRO A 1 101 ? 2.859 0.703 7.721 1.00 91.38 101 PRO A O 1
ATOM 808 N N . MET A 1 102 ? 1.398 -0.978 7.849 1.00 92.75 102 MET A N 1
ATOM 809 C CA . MET A 1 102 ? 0.751 -0.697 6.566 1.00 92.75 102 MET A CA 1
ATOM 810 C C . MET A 1 102 ? -0.735 -1.072 6.561 1.00 92.75 102 MET A C 1
ATOM 812 O O . MET A 1 102 ? -1.270 -1.599 7.536 1.00 92.75 102 MET A O 1
ATOM 816 N N . GLU A 1 103 ? -1.429 -0.790 5.456 1.00 93.38 103 GLU A N 1
ATOM 817 C CA . GLU A 1 103 ? -2.828 -1.195 5.305 1.00 93.38 103 GLU A CA 1
ATOM 818 C C . GLU A 1 103 ? -2.976 -2.731 5.301 1.00 93.38 103 GLU A C 1
ATOM 820 O O . GLU A 1 103 ? -2.183 -3.415 4.641 1.00 93.38 103 GLU A O 1
ATOM 825 N N . PRO A 1 104 ? -4.025 -3.301 5.932 1.00 95.06 104 PRO A N 1
ATOM 826 C CA . PRO A 1 104 ? -4.173 -4.752 6.0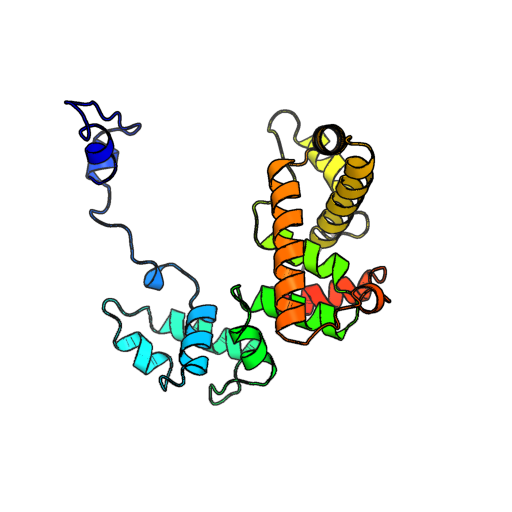76 1.00 95.06 104 PRO A CA 1
ATOM 827 C C . PRO A 1 104 ? -4.175 -5.509 4.744 1.00 95.06 104 PRO A C 1
ATOM 829 O O . PRO A 1 104 ? -3.626 -6.602 4.655 1.00 95.06 104 PRO A O 1
ATOM 832 N N . LYS A 1 105 ? -4.734 -4.908 3.687 1.00 94.44 105 LYS A N 1
ATOM 833 C CA . LYS A 1 105 ? -4.760 -5.479 2.331 1.00 94.44 105 LYS A CA 1
ATOM 834 C C . LYS A 1 105 ? -3.357 -5.675 1.746 1.00 94.44 105 LYS A C 1
ATOM 836 O O . LYS A 1 105 ? -3.070 -6.696 1.128 1.00 94.44 105 LYS A O 1
ATOM 841 N N . LEU A 1 106 ? -2.469 -4.710 1.986 1.00 95.62 106 LEU A N 1
ATOM 842 C CA . LEU A 1 106 ? -1.090 -4.736 1.512 1.00 95.62 106 LEU A CA 1
ATOM 843 C C . LEU A 1 106 ? -0.249 -5.704 2.348 1.00 95.62 106 LEU A C 1
ATOM 845 O O . LEU A 1 106 ? 0.484 -6.518 1.789 1.00 95.62 106 LEU A O 1
ATOM 849 N N . GLY A 1 107 ? -0.426 -5.678 3.673 1.00 95.94 107 GLY A N 1
ATOM 850 C CA . GLY A 1 107 ? 0.235 -6.626 4.569 1.00 95.94 107 GLY A CA 1
ATOM 851 C C . GLY A 1 107 ? -0.149 -8.071 4.255 1.00 95.94 107 GLY A C 1
ATOM 852 O O . GLY A 1 107 ? 0.709 -8.946 4.198 1.00 95.94 107 GLY A O 1
ATOM 853 N N . LYS A 1 108 ? -1.426 -8.315 3.939 1.00 95.88 108 LYS A N 1
ATOM 854 C CA . LYS A 1 108 ? -1.928 -9.631 3.533 1.00 95.88 108 LYS A CA 1
ATOM 855 C C . LYS A 1 108 ? -1.253 -10.116 2.250 1.00 95.88 108 LYS A C 1
ATOM 857 O O . LYS A 1 108 ? -0.873 -11.281 2.187 1.00 95.88 108 LYS A O 1
ATOM 862 N N . MET A 1 109 ? -1.057 -9.238 1.259 1.00 95.88 109 MET A N 1
ATOM 863 C CA . MET A 1 109 ? -0.298 -9.582 0.048 1.00 95.88 109 MET A CA 1
ATOM 864 C C . MET A 1 109 ? 1.137 -9.985 0.370 1.00 95.88 109 MET A C 1
ATOM 866 O O . MET A 1 109 ? 1.566 -11.027 -0.110 1.00 95.88 109 MET A O 1
ATOM 870 N N . LEU A 1 110 ? 1.857 -9.214 1.195 1.00 95.12 110 LEU A N 1
ATOM 871 C CA . LEU A 1 110 ? 3.240 -9.543 1.569 1.00 95.12 110 LEU A CA 1
ATOM 872 C C . LEU A 1 110 ? 3.341 -10.898 2.273 1.00 95.12 110 LEU A C 1
ATOM 874 O O . LEU A 1 110 ? 4.173 -11.717 1.893 1.00 95.12 110 LEU A O 1
ATOM 878 N N . ILE A 1 111 ? 2.466 -11.150 3.252 1.00 94.75 111 ILE A N 1
ATOM 87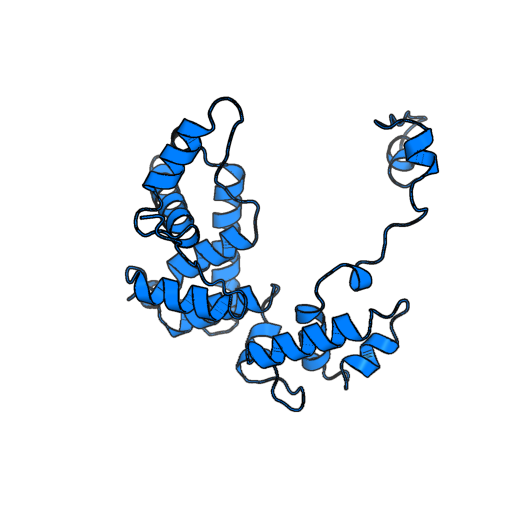9 C CA . ILE A 1 111 ? 2.437 -12.417 3.995 1.00 94.75 111 ILE A CA 1
ATOM 880 C C . ILE A 1 111 ? 2.223 -13.592 3.035 1.00 94.75 111 ILE A C 1
ATOM 882 O O . ILE A 1 111 ? 2.926 -14.595 3.111 1.00 94.75 111 ILE A O 1
ATOM 886 N N . LEU A 1 112 ? 1.279 -13.469 2.100 1.00 94.12 112 LEU A N 1
ATOM 887 C CA . LEU A 1 112 ? 1.003 -14.526 1.126 1.00 94.12 112 LEU A CA 1
ATOM 888 C C . LEU A 1 112 ? 2.129 -14.683 0.106 1.00 94.12 112 LEU A C 1
ATOM 890 O O . LEU A 1 112 ? 2.459 -15.809 -0.245 1.00 94.12 112 LEU A O 1
ATOM 894 N N . GLY A 1 113 ? 2.744 -13.585 -0.336 1.00 93.62 113 GLY A N 1
ATOM 895 C CA . GLY A 1 113 ? 3.915 -13.622 -1.209 1.00 93.62 113 GLY A CA 1
ATOM 896 C C . GLY A 1 113 ? 5.076 -14.396 -0.583 1.00 93.62 113 GLY A C 1
ATOM 897 O O . GLY A 1 113 ? 5.715 -15.184 -1.276 1.00 93.62 113 GLY A O 1
ATOM 898 N N . ALA A 1 114 ? 5.284 -14.234 0.728 1.00 92.00 114 ALA A N 1
ATOM 899 C CA . ALA A 1 114 ? 6.256 -15.014 1.487 1.00 92.00 114 ALA A CA 1
ATOM 900 C C . ALA A 1 114 ? 5.857 -16.500 1.581 1.00 92.00 114 ALA A C 1
ATOM 902 O O . ALA A 1 114 ? 6.652 -17.369 1.241 1.00 92.00 114 ALA A O 1
ATOM 903 N N . ILE A 1 115 ? 4.607 -16.804 1.957 1.00 91.12 115 ILE A N 1
ATOM 904 C CA . ILE A 1 115 ? 4.111 -18.191 2.090 1.00 91.12 115 ILE A CA 1
ATOM 905 C C . ILE A 1 115 ? 4.185 -18.965 0.762 1.00 91.12 115 ILE A C 1
ATOM 907 O O . ILE A 1 115 ? 4.509 -20.151 0.754 1.00 91.12 115 ILE A O 1
ATOM 911 N N . PHE A 1 116 ? 3.876 -18.313 -0.361 1.00 91.19 116 PHE A N 1
ATOM 912 C CA . PHE A 1 116 ? 3.858 -18.938 -1.686 1.00 91.19 116 PHE A CA 1
ATOM 913 C C . PHE A 1 116 ? 5.194 -18.851 -2.440 1.00 91.19 116 PHE A C 1
ATOM 915 O O . PHE A 1 116 ? 5.267 -19.300 -3.583 1.00 91.19 116 PHE A O 1
ATOM 922 N N . ASN A 1 117 ? 6.257 -18.324 -1.820 1.00 89.75 117 ASN A N 1
ATOM 923 C CA . ASN A 1 117 ? 7.584 -18.172 -2.431 1.00 89.75 117 ASN A CA 1
ATOM 924 C C . ASN A 1 117 ? 7.561 -17.414 -3.775 1.00 89.75 117 ASN A C 1
ATOM 926 O O . ASN A 1 117 ? 8.172 -17.838 -4.765 1.00 89.75 117 ASN A O 1
ATOM 930 N N . CYS A 1 118 ? 6.825 -16.301 -3.805 1.00 92.19 118 CYS A N 1
ATOM 931 C CA . CYS A 1 118 ? 6.796 -15.348 -4.915 1.00 92.19 118 CYS A CA 1
ATOM 932 C C . CYS A 1 118 ? 6.969 -13.907 -4.401 1.00 92.19 118 CYS A C 1
ATOM 934 O O . CYS A 1 118 ? 6.247 -12.989 -4.806 1.00 92.19 118 CYS A O 1
ATOM 936 N N . LEU A 1 119 ? 7.864 -13.710 -3.432 1.00 92.62 119 LEU A N 1
ATOM 937 C CA . LEU A 1 119 ? 7.930 -12.473 -2.662 1.00 92.62 119 LEU A CA 1
ATOM 938 C C . LEU A 1 119 ? 8.467 -11.292 -3.481 1.00 92.62 119 LEU A C 1
ATOM 940 O O . LEU A 1 119 ? 7.913 -10.198 -3.377 1.00 92.62 119 LEU A O 1
ATOM 944 N N . ASP A 1 120 ? 9.480 -11.489 -4.328 1.00 92.94 120 ASP A N 1
ATOM 945 C CA . ASP A 1 120 ? 10.085 -10.417 -5.129 1.00 92.94 120 ASP A CA 1
ATOM 946 C C . ASP A 1 120 ? 9.081 -9.596 -5.972 1.00 92.94 120 ASP A C 1
ATOM 948 O O . ASP A 1 120 ? 9.036 -8.366 -5.821 1.00 92.94 120 ASP A O 1
ATOM 952 N N . PRO A 1 121 ? 8.214 -10.193 -6.814 1.00 95.00 121 PRO A N 1
ATOM 953 C CA . PRO A 1 121 ? 7.225 -9.424 -7.566 1.00 95.00 121 PRO A CA 1
ATOM 954 C C . PRO A 1 121 ? 6.176 -8.782 -6.649 1.00 95.00 121 PRO A C 1
ATOM 956 O O . PRO A 1 121 ? 5.758 -7.648 -6.893 1.00 95.00 121 PRO A O 1
ATOM 959 N N . ILE A 1 122 ? 5.781 -9.459 -5.567 1.00 96.44 122 ILE A N 1
ATOM 960 C CA . ILE A 1 122 ? 4.782 -8.951 -4.618 1.00 96.44 122 ILE A CA 1
ATOM 961 C C . ILE A 1 122 ? 5.307 -7.739 -3.846 1.00 96.44 122 ILE A C 1
ATOM 963 O O . ILE A 1 122 ? 4.575 -6.764 -3.690 1.00 96.44 122 ILE A O 1
ATOM 967 N N . LEU A 1 123 ? 6.580 -7.730 -3.453 1.00 96.00 123 LEU A N 1
ATOM 968 C CA . LEU A 1 123 ? 7.244 -6.569 -2.858 1.00 96.00 123 LEU A CA 1
ATOM 969 C C . LEU A 1 123 ? 7.181 -5.353 -3.784 1.00 96.00 123 LEU A C 1
ATOM 971 O O . LEU A 1 123 ? 6.894 -4.249 -3.328 1.00 96.00 123 LEU A O 1
ATOM 975 N N . THR A 1 124 ? 7.407 -5.545 -5.089 1.00 96.88 124 THR A N 1
ATOM 976 C CA . THR A 1 124 ? 7.307 -4.451 -6.071 1.00 96.88 124 THR A CA 1
ATOM 977 C C . THR A 1 124 ? 5.887 -3.916 -6.151 1.00 96.88 124 THR A C 1
ATOM 979 O O . THR A 1 124 ? 5.687 -2.704 -6.136 1.00 96.88 124 THR A O 1
ATOM 982 N N . ILE A 1 125 ? 4.902 -4.813 -6.210 1.00 97.00 125 ILE A N 1
ATOM 983 C CA . ILE A 1 125 ? 3.489 -4.444 -6.305 1.00 97.00 125 ILE A CA 1
ATOM 984 C C . ILE A 1 125 ? 3.056 -3.684 -5.053 1.00 97.00 125 ILE A C 1
ATOM 986 O O . ILE A 1 125 ? 2.495 -2.597 -5.156 1.00 97.00 125 ILE A O 1
ATOM 990 N N . VAL A 1 126 ? 3.367 -4.212 -3.871 1.00 97.44 126 VAL A N 1
ATOM 991 C CA . VAL A 1 126 ? 3.007 -3.593 -2.595 1.00 97.44 126 VAL A CA 1
ATOM 992 C C . VAL A 1 126 ? 3.700 -2.237 -2.423 1.00 97.44 126 VAL A C 1
ATOM 994 O O . VAL A 1 126 ? 3.049 -1.267 -2.030 1.00 97.44 126 VAL A O 1
ATOM 997 N N . ALA A 1 127 ? 4.982 -2.122 -2.781 1.00 97.25 127 ALA A N 1
ATOM 998 C CA . ALA A 1 127 ? 5.703 -0.851 -2.747 1.00 97.25 127 ALA A CA 1
ATOM 999 C C . ALA A 1 127 ? 5.127 0.169 -3.736 1.00 97.25 127 ALA A C 1
ATOM 1001 O O . ALA A 1 127 ? 4.908 1.317 -3.358 1.00 97.25 127 ALA A O 1
ATOM 1002 N N . GLY A 1 128 ? 4.809 -0.239 -4.967 1.00 96.69 128 GLY A N 1
ATOM 1003 C CA . GLY A 1 128 ? 4.205 0.650 -5.962 1.00 96.69 128 GLY A CA 1
ATOM 1004 C C . GLY A 1 128 ? 2.803 1.123 -5.595 1.00 96.69 128 GLY A C 1
ATOM 1005 O O . GLY A 1 128 ? 2.490 2.285 -5.820 1.00 96.69 128 GLY A O 1
ATOM 1006 N N . LEU A 1 129 ? 1.989 0.271 -4.962 1.00 95.38 129 LEU A N 1
ATOM 1007 C CA . LEU A 1 129 ? 0.681 0.657 -4.415 1.00 95.38 129 LEU A CA 1
ATOM 1008 C C . LEU A 1 129 ? 0.790 1.577 -3.185 1.00 95.38 129 LEU A C 1
ATOM 1010 O O . LEU A 1 129 ? -0.186 2.238 -2.838 1.00 95.38 129 LEU A O 1
ATOM 1014 N N . SER A 1 130 ? 1.954 1.621 -2.529 1.00 94.50 130 SER A N 1
ATOM 1015 C CA . SER A 1 130 ? 2.214 2.489 -1.370 1.00 94.50 130 SER A CA 1
ATOM 1016 C C . SER A 1 130 ? 2.753 3.869 -1.758 1.00 94.50 130 SER A C 1
ATOM 1018 O O . SER A 1 130 ? 2.835 4.761 -0.913 1.00 94.50 130 SER A O 1
ATOM 1020 N N . VAL A 1 131 ? 3.129 4.066 -3.025 1.00 93.75 131 VAL A N 1
ATOM 1021 C CA . VAL A 1 131 ? 3.635 5.341 -3.547 1.00 93.75 131 VAL A CA 1
ATOM 1022 C C . VAL A 1 131 ? 2.759 5.855 -4.688 1.00 93.75 131 VAL A C 1
ATOM 1024 O O . VAL A 1 131 ? 1.797 5.222 -5.110 1.00 93.75 131 VAL A O 1
ATOM 1027 N N . ARG A 1 132 ? 3.087 7.041 -5.210 1.00 90.69 132 ARG A N 1
ATOM 1028 C CA . ARG A 1 132 ? 2.470 7.539 -6.443 1.00 90.69 132 ARG A CA 1
ATOM 1029 C C . ARG A 1 132 ? 2.870 6.649 -7.625 1.00 90.69 132 ARG A C 1
ATOM 1031 O O . ARG A 1 132 ? 4.058 6.357 -7.773 1.00 90.69 132 ARG A O 1
ATOM 1038 N N . ASP A 1 133 ? 1.896 6.338 -8.486 1.00 92.88 133 ASP A N 1
ATOM 1039 C CA . ASP A 1 133 ? 2.093 5.595 -9.739 1.00 92.88 133 ASP A CA 1
ATOM 1040 C C . ASP A 1 133 ? 3.347 6.099 -10.488 1.00 92.88 133 ASP A C 1
ATOM 1042 O O . ASP A 1 133 ? 3.462 7.307 -10.740 1.00 92.88 133 ASP A O 1
ATOM 1046 N N . PRO A 1 134 ? 4.331 5.226 -10.783 1.00 95.69 134 PRO A N 1
ATOM 1047 C CA . PRO A 1 134 ? 5.521 5.629 -11.514 1.00 95.69 134 PRO A CA 1
ATOM 1048 C C . PRO A 1 134 ? 5.247 5.946 -12.985 1.00 95.69 134 PRO A C 1
ATOM 1050 O O . PRO A 1 134 ? 6.067 6.646 -13.574 1.00 95.69 134 PRO A O 1
ATOM 1053 N N . PHE A 1 135 ? 4.154 5.467 -13.585 1.00 95.81 135 PHE A N 1
ATOM 1054 C CA . PHE A 1 135 ? 3.835 5.770 -14.980 1.00 95.81 135 PHE A CA 1
ATOM 1055 C C . PHE A 1 135 ? 3.351 7.220 -15.127 1.00 95.81 135 PHE A C 1
ATOM 1057 O O . PHE A 1 135 ? 2.382 7.647 -14.503 1.00 95.81 135 PHE A O 1
ATOM 1064 N N . LEU A 1 136 ? 4.041 7.996 -15.961 1.00 94.94 136 LEU A N 1
ATOM 1065 C CA . LEU A 1 136 ? 3.720 9.389 -16.251 1.00 94.94 136 LEU A CA 1
ATOM 1066 C C . LEU A 1 136 ? 2.862 9.479 -17.511 1.00 94.94 136 LEU A C 1
ATOM 1068 O O . LEU A 1 136 ? 3.128 8.807 -18.502 1.00 94.94 136 LEU A O 1
ATOM 1072 N N . THR A 1 137 ? 1.891 10.391 -17.516 1.00 93.12 137 THR A N 1
ATOM 1073 C CA . THR A 1 137 ? 1.062 10.674 -18.699 1.00 93.12 137 THR A CA 1
ATOM 1074 C C . THR A 1 137 ? 1.077 12.174 -19.006 1.00 93.12 137 THR A C 1
ATOM 1076 O O . THR A 1 137 ? 0.160 12.898 -18.616 1.00 93.12 137 THR A O 1
ATOM 1079 N N . PRO A 1 138 ? 2.142 12.688 -19.653 1.00 91.50 138 PRO A N 1
ATOM 1080 C CA . PRO A 1 138 ? 2.204 14.086 -20.071 1.00 91.50 138 PRO A CA 1
ATOM 1081 C C . PRO A 1 138 ? 1.115 14.385 -21.107 1.00 91.50 138 PRO A C 1
ATOM 1083 O O . PRO A 1 138 ? 0.947 13.608 -22.045 1.00 91.50 138 PRO A O 1
ATOM 1086 N N . LEU A 1 139 ? 0.421 15.522 -20.972 1.00 89.88 139 LEU A N 1
ATOM 1087 C CA . LEU A 1 139 ? -0.702 15.899 -21.847 1.00 89.88 139 LEU A CA 1
ATOM 1088 C C . LEU A 1 139 ? -0.323 15.872 -23.337 1.00 89.88 139 LEU A C 1
ATOM 1090 O O . LEU A 1 139 ? -1.036 15.273 -24.135 1.00 89.88 139 LEU A O 1
ATOM 1094 N N . ASP A 1 140 ? 0.841 16.423 -23.688 1.00 93.19 140 ASP A N 1
ATOM 1095 C CA . ASP A 1 140 ? 1.299 16.528 -25.083 1.00 93.19 140 ASP A CA 1
ATOM 1096 C C . ASP A 1 140 ? 1.813 15.202 -25.671 1.00 93.19 140 ASP A C 1
ATOM 1098 O O . ASP A 1 140 ? 2.079 15.108 -26.867 1.00 93.19 140 ASP A O 1
ATOM 1102 N N . LYS A 1 141 ? 2.021 14.176 -24.835 1.00 92.94 141 LYS A N 1
ATOM 1103 C CA . LYS A 1 141 ? 2.616 12.885 -25.228 1.00 92.94 141 LYS A CA 1
ATOM 1104 C C . LYS A 1 141 ? 1.808 11.698 -24.714 1.00 92.94 141 LYS A C 1
ATOM 1106 O O . LYS A 1 141 ? 2.372 10.629 -24.480 1.00 92.94 141 LYS A O 1
ATOM 1111 N N . LYS A 1 142 ? 0.501 11.889 -24.528 1.00 92.75 142 LYS A N 1
ATOM 1112 C CA . LYS A 1 142 ? -0.394 10.888 -23.947 1.00 92.75 142 LYS A CA 1
ATOM 1113 C C . LYS A 1 142 ? -0.327 9.553 -24.695 1.00 92.75 142 LYS A C 1
ATOM 1115 O O . LYS A 1 142 ? -0.032 8.542 -24.069 1.00 92.75 142 LYS A O 1
ATOM 1120 N N . ASP A 1 143 ? -0.482 9.568 -26.018 1.00 93.44 143 ASP A N 1
ATOM 1121 C CA . ASP A 1 143 ? -0.499 8.344 -26.836 1.00 93.44 143 ASP A CA 1
ATOM 1122 C C . ASP A 1 143 ? 0.834 7.579 -26.774 1.00 93.44 143 ASP A C 1
ATOM 1124 O O . ASP A 1 143 ? 0.861 6.353 -26.685 1.00 93.44 143 ASP A O 1
ATOM 1128 N N . LEU A 1 144 ? 1.961 8.303 -26.757 1.00 93.12 144 LEU A N 1
ATOM 1129 C CA . LEU A 1 144 ? 3.294 7.705 -26.621 1.00 93.12 144 LEU A CA 1
ATOM 1130 C C . LEU A 1 144 ? 3.497 7.082 -25.235 1.00 93.12 144 LEU A C 1
ATOM 1132 O O . LEU A 1 144 ? 4.064 5.996 -25.130 1.00 93.12 144 LEU A O 1
ATOM 1136 N N . ALA A 1 145 ? 3.031 7.755 -24.181 1.00 92.25 145 ALA A N 1
ATOM 1137 C CA . ALA A 1 145 ? 3.114 7.252 -22.815 1.00 92.25 145 ALA A CA 1
ATOM 1138 C C . ALA A 1 145 ? 2.235 6.009 -22.610 1.00 92.25 145 ALA A C 1
ATOM 1140 O O . ALA A 1 145 ? 2.668 5.041 -21.987 1.00 92.25 145 ALA A O 1
ATOM 1141 N N . GLU A 1 146 ? 1.027 6.001 -23.176 1.00 90.81 146 GLU A N 1
ATOM 1142 C CA . GLU A 1 146 ? 0.132 4.843 -23.147 1.00 90.81 146 GLU A CA 1
ATOM 1143 C C . GLU A 1 146 ? 0.714 3.661 -23.931 1.00 90.81 146 GLU A C 1
ATOM 1145 O O . GLU A 1 146 ? 0.725 2.540 -23.422 1.00 90.81 146 GLU A O 1
ATOM 1150 N N . ALA A 1 147 ? 1.286 3.904 -25.116 1.00 90.56 147 ALA A N 1
ATOM 1151 C CA . ALA A 1 147 ? 1.975 2.876 -25.891 1.00 90.56 147 ALA A CA 1
ATOM 1152 C C . ALA A 1 147 ? 3.199 2.310 -25.150 1.00 90.56 147 ALA A C 1
ATOM 1154 O O . ALA A 1 147 ? 3.402 1.096 -25.146 1.00 90.56 147 ALA A O 1
ATOM 1155 N N . ALA A 1 148 ? 3.992 3.157 -24.484 1.00 91.00 148 ALA A N 1
ATOM 1156 C CA . ALA A 1 148 ? 5.118 2.718 -23.659 1.00 91.00 148 ALA A CA 1
ATOM 1157 C C . ALA A 1 148 ? 4.645 1.877 -22.461 1.00 91.00 148 ALA A C 1
ATOM 1159 O O . ALA A 1 148 ? 5.176 0.794 -22.220 1.00 91.00 148 ALA A O 1
ATOM 1160 N N . LYS A 1 149 ? 3.592 2.310 -21.752 1.00 91.19 149 LYS A N 1
ATOM 1161 C CA . LYS A 1 149 ? 2.992 1.529 -20.659 1.00 91.19 149 LYS A CA 1
ATOM 1162 C C . LYS A 1 149 ? 2.473 0.175 -21.157 1.00 91.19 149 LYS A C 1
ATOM 1164 O O . LYS A 1 149 ? 2.709 -0.845 -20.511 1.00 91.19 149 LYS A O 1
ATOM 1169 N N . ALA A 1 150 ? 1.833 0.140 -22.327 1.00 89.75 150 ALA A N 1
ATOM 1170 C CA . ALA A 1 150 ? 1.294 -1.080 -22.925 1.00 89.75 150 ALA A CA 1
ATOM 1171 C C . ALA A 1 150 ? 2.368 -2.144 -23.217 1.00 89.75 150 ALA A C 1
ATOM 1173 O O . ALA A 1 150 ? 2.079 -3.336 -23.100 1.00 89.75 150 ALA A O 1
ATOM 1174 N N . GLN A 1 151 ? 3.613 -1.742 -23.507 1.00 89.62 151 GLN A N 1
ATOM 1175 C CA . GLN A 1 151 ? 4.738 -2.674 -23.685 1.00 89.62 151 GLN A CA 1
ATOM 1176 C C . GLN A 1 151 ? 5.037 -3.470 -22.407 1.00 89.62 151 GLN A C 1
ATOM 1178 O O . GLN A 1 151 ? 5.399 -4.645 -22.473 1.00 89.62 151 GLN A O 1
ATOM 1183 N N . PHE A 1 152 ? 4.815 -2.877 -21.232 1.00 89.00 152 PHE A N 1
ATOM 1184 C CA . PHE A 1 152 ? 4.926 -3.583 -19.955 1.00 89.00 152 PHE A CA 1
ATOM 1185 C C . PHE A 1 152 ? 3.684 -4.423 -19.645 1.00 89.00 152 PHE A C 1
ATOM 1187 O O . PHE A 1 152 ? 3.763 -5.416 -18.922 1.00 89.00 152 PHE A O 1
ATOM 1194 N N . SER A 1 153 ? 2.528 -4.077 -20.202 1.00 77.62 153 SER A N 1
ATOM 1195 C CA . SER A 1 153 ? 1.236 -4.679 -19.869 1.00 77.62 153 SER A CA 1
ATOM 1196 C C . SER A 1 153 ? 0.951 -6.022 -20.538 1.00 77.62 153 SER A C 1
ATOM 1198 O O . SER A 1 153 ? -0.191 -6.454 -20.447 1.00 77.62 153 SER A O 1
ATOM 1200 N N . GLY A 1 154 ? 1.935 -6.719 -21.135 1.00 65.44 154 GLY A N 1
ATOM 1201 C CA . GLY A 1 154 ? 1.805 -7.936 -21.974 1.00 65.44 154 GLY A CA 1
ATOM 1202 C C . GLY A 1 154 ? 0.989 -9.138 -21.444 1.00 65.44 154 GLY A C 1
ATOM 1203 O O . GLY A 1 154 ? 0.983 -10.192 -22.065 1.00 65.44 154 GLY A O 1
ATOM 1204 N N . ALA A 1 155 ? 0.304 -9.006 -20.304 1.00 64.94 155 ALA A N 1
ATOM 1205 C CA . ALA A 1 155 ? -0.692 -9.933 -19.779 1.00 64.94 155 ALA A CA 1
ATOM 1206 C C . ALA A 1 155 ? -1.910 -9.214 -19.119 1.00 64.94 155 ALA A C 1
ATOM 1208 O O . ALA A 1 155 ? -2.437 -9.699 -18.121 1.00 64.94 155 ALA A O 1
ATOM 1209 N N . TYR A 1 156 ? -2.326 -8.040 -19.611 1.00 80.62 156 TYR A N 1
ATOM 1210 C CA . TYR A 1 156 ? -3.481 -7.255 -19.125 1.00 80.62 156 TYR A CA 1
ATOM 1211 C C . TYR A 1 156 ? -3.509 -7.023 -17.603 1.00 80.62 156 TYR A C 1
ATOM 1213 O O . TYR A 1 156 ? -4.525 -7.222 -16.941 1.00 80.62 156 TYR A O 1
ATOM 1221 N N . SER A 1 157 ? -2.373 -6.649 -17.013 1.00 89.69 157 SER A N 1
ATOM 1222 C CA . SER A 1 157 ? -2.295 -6.368 -15.578 1.00 89.69 157 SER A CA 1
ATOM 1223 C C . SER A 1 157 ? -1.349 -5.208 -15.311 1.00 89.69 157 SER A C 1
ATOM 1225 O O . SER A 1 157 ? -0.148 -5.334 -15.551 1.00 89.69 157 SER A O 1
ATOM 1227 N N . ASP A 1 158 ? -1.885 -4.113 -14.768 1.00 91.56 158 ASP A N 1
ATOM 1228 C CA . ASP A 1 158 ? -1.090 -2.953 -14.350 1.00 91.56 158 ASP A CA 1
ATOM 1229 C C . ASP A 1 158 ? -0.090 -3.314 -13.243 1.00 91.56 158 ASP A C 1
ATOM 1231 O O . ASP A 1 158 ? 1.044 -2.839 -13.247 1.00 91.56 158 ASP A O 1
ATOM 1235 N N . HIS A 1 159 ? -0.461 -4.227 -12.340 1.00 94.00 159 HIS A N 1
ATOM 1236 C CA . HIS A 1 159 ? 0.441 -4.733 -11.304 1.00 94.00 159 HIS A CA 1
ATOM 1237 C C . HIS A 1 159 ? 1.664 -5.437 -11.914 1.00 94.00 159 HIS A C 1
ATOM 1239 O O . HIS A 1 159 ? 2.791 -5.208 -11.486 1.00 94.00 159 HIS A O 1
ATOM 1245 N N . LEU A 1 160 ? 1.472 -6.256 -12.954 1.00 93.31 160 LEU A N 1
ATOM 1246 C CA . LEU A 1 160 ? 2.589 -6.907 -13.651 1.00 93.31 160 LEU A CA 1
ATOM 1247 C C . LEU A 1 160 ? 3.363 -5.938 -14.548 1.00 93.31 160 LEU A C 1
ATOM 1249 O O . LEU A 1 160 ? 4.569 -6.109 -14.726 1.00 93.31 160 LEU A O 1
ATOM 1253 N N . ALA A 1 161 ? 2.692 -4.925 -15.103 1.00 94.56 161 ALA A N 1
ATOM 1254 C CA . ALA A 1 161 ? 3.354 -3.853 -15.837 1.00 94.56 161 ALA A CA 1
ATOM 1255 C C . ALA A 1 161 ? 4.341 -3.111 -14.928 1.00 94.56 161 ALA A C 1
ATOM 1257 O O . ALA A 1 161 ? 5.494 -2.911 -15.304 1.00 94.56 161 ALA A O 1
ATOM 1258 N N . LEU A 1 162 ? 3.926 -2.800 -13.698 1.00 95.75 162 LEU A N 1
ATOM 1259 C CA . LEU A 1 162 ? 4.782 -2.219 -12.670 1.00 95.75 162 LEU A CA 1
ATOM 1260 C C . LEU A 1 162 ? 5.986 -3.118 -12.339 1.00 95.75 162 LEU A C 1
ATOM 1262 O O . LEU A 1 162 ? 7.111 -2.625 -12.297 1.00 95.75 162 LEU A O 1
ATOM 1266 N N . VAL A 1 163 ? 5.774 -4.428 -12.154 1.00 95.31 163 VAL A N 1
ATOM 1267 C CA . VAL A 1 163 ? 6.866 -5.392 -11.899 1.00 95.31 163 VAL A CA 1
ATOM 1268 C C . VAL A 1 163 ? 7.897 -5.371 -13.028 1.00 95.31 163 VAL A C 1
ATOM 1270 O O . VAL A 1 163 ? 9.095 -5.274 -12.772 1.00 95.31 163 VAL A O 1
ATOM 1273 N N . ARG A 1 164 ? 7.443 -5.417 -14.285 1.00 95.12 164 ARG A N 1
ATOM 1274 C CA . ARG A 1 164 ? 8.327 -5.394 -15.461 1.00 95.12 164 ARG A CA 1
ATOM 1275 C C . ARG A 1 164 ? 9.055 -4.061 -15.606 1.00 95.12 164 ARG A C 1
ATOM 1277 O O . ARG A 1 164 ? 10.252 -4.059 -15.878 1.00 95.12 164 ARG A O 1
ATOM 1284 N N . ALA A 1 165 ? 8.358 -2.946 -15.389 1.00 96.38 165 ALA A N 1
ATOM 1285 C CA . ALA A 1 165 ? 8.947 -1.613 -15.447 1.00 96.38 165 ALA A CA 1
ATOM 1286 C C . ALA A 1 165 ? 10.039 -1.433 -14.384 1.00 96.38 165 ALA A C 1
ATOM 1288 O O . ALA A 1 165 ? 11.121 -0.947 -14.710 1.00 96.38 165 ALA A O 1
ATOM 1289 N N . TYR A 1 166 ? 9.784 -1.871 -13.146 1.00 97.25 166 TYR A N 1
ATOM 1290 C CA . TYR A 1 166 ? 10.773 -1.850 -12.068 1.00 97.25 166 TYR A CA 1
ATOM 1291 C C . TYR A 1 166 ? 11.967 -2.756 -12.379 1.00 97.25 166 TYR A C 1
ATOM 1293 O O . TYR A 1 166 ? 13.101 -2.311 -12.234 1.00 97.25 166 TYR A O 1
ATOM 1301 N N . LYS A 1 167 ? 11.736 -3.989 -12.854 1.00 95.56 167 LYS A N 1
ATOM 1302 C CA . LYS A 1 167 ? 12.818 -4.915 -13.217 1.00 95.56 167 LYS A CA 1
ATOM 1303 C C . LYS A 1 167 ? 13.737 -4.319 -14.284 1.00 95.56 167 LYS A C 1
ATOM 1305 O O . LYS A 1 167 ? 14.936 -4.226 -14.056 1.00 95.56 167 LYS A O 1
ATOM 1310 N N . GLY A 1 168 ? 13.177 -3.824 -15.389 1.00 96.50 168 GLY A N 1
ATOM 1311 C CA . GLY A 1 168 ? 13.987 -3.196 -16.436 1.00 96.50 168 GLY A CA 1
ATOM 1312 C C . GLY A 1 168 ? 14.692 -1.918 -15.965 1.00 96.50 168 GLY A C 1
ATOM 1313 O O . GLY A 1 168 ? 15.819 -1.656 -16.376 1.00 96.50 168 GLY A O 1
ATOM 1314 N N . TRP A 1 169 ? 14.085 -1.153 -15.049 1.00 97.81 169 TRP A N 1
ATOM 1315 C CA . TRP A 1 169 ? 14.765 -0.017 -14.423 1.00 97.81 169 TRP A CA 1
ATOM 1316 C C . TRP A 1 169 ? 15.939 -0.463 -13.544 1.00 97.81 169 TRP A C 1
ATOM 1318 O O . TRP A 1 169 ? 16.999 0.151 -13.613 1.00 97.81 169 TRP A O 1
ATOM 1328 N N . LYS A 1 170 ? 15.785 -1.531 -12.749 1.00 96.88 170 LYS A N 1
ATOM 1329 C CA . LYS A 1 170 ? 16.874 -2.090 -11.934 1.00 96.88 170 LYS A CA 1
ATOM 1330 C C . LYS A 1 170 ? 18.021 -2.599 -12.789 1.00 96.88 170 LYS A C 1
ATOM 1332 O O . LYS A 1 170 ? 19.161 -2.304 -12.449 1.00 96.88 170 LYS A O 1
ATOM 1337 N N . ASP A 1 171 ? 17.716 -3.290 -13.883 1.00 96.69 171 ASP A N 1
ATOM 1338 C CA . ASP A 1 171 ? 18.722 -3.769 -14.832 1.00 96.69 171 ASP A CA 1
ATOM 1339 C C . ASP A 1 171 ? 19.480 -2.583 -15.454 1.00 96.69 171 ASP A C 1
ATOM 1341 O O . ASP A 1 171 ? 20.706 -2.561 -15.448 1.00 96.69 171 ASP A O 1
ATOM 1345 N N . ALA A 1 172 ? 18.771 -1.534 -15.888 1.00 97.25 172 ALA A N 1
ATOM 1346 C CA . ALA A 1 172 ? 19.396 -0.324 -16.426 1.00 97.25 172 ALA A CA 1
ATOM 1347 C C . ALA A 1 172 ? 20.220 0.457 -15.385 1.00 97.25 172 ALA A C 1
ATOM 1349 O O . ALA A 1 172 ? 21.196 1.118 -15.733 1.00 97.25 172 ALA A O 1
ATOM 1350 N N . GLU A 1 173 ? 19.835 0.414 -14.109 1.00 95.69 173 GLU A N 1
ATOM 1351 C CA . GLU A 1 173 ? 20.550 1.099 -13.028 1.00 95.69 173 GLU A CA 1
ATOM 1352 C C . GLU A 1 173 ? 21.924 0.463 -12.742 1.00 95.69 173 GLU A C 1
ATOM 1354 O O . GLU A 1 173 ? 22.811 1.166 -12.257 1.00 95.69 173 GLU A O 1
ATOM 1359 N N . ILE A 1 174 ? 22.134 -0.822 -13.078 1.00 95.31 174 ILE A N 1
ATOM 1360 C CA . ILE A 1 174 ? 23.447 -1.494 -12.976 1.00 95.31 174 ILE A CA 1
ATOM 1361 C C . ILE A 1 174 ? 24.489 -0.758 -13.827 1.00 95.31 174 ILE A C 1
ATOM 1363 O O . ILE A 1 174 ? 25.596 -0.498 -13.358 1.00 95.31 174 ILE A O 1
ATOM 1367 N N . ASP A 1 175 ? 24.094 -0.335 -15.028 1.00 94.88 175 ASP A N 1
ATOM 1368 C CA . ASP A 1 175 ? 24.930 0.417 -15.969 1.00 94.88 175 ASP A CA 1
ATOM 1369 C C . ASP A 1 175 ? 24.805 1.944 -15.790 1.00 94.88 175 ASP A C 1
ATOM 1371 O O . ASP A 1 175 ? 25.155 2.715 -16.683 1.00 94.88 175 ASP A O 1
ATOM 1375 N N . LEU A 1 176 ? 24.275 2.408 -14.647 1.00 94.12 176 LEU A N 1
ATOM 1376 C CA . LEU A 1 176 ? 23.997 3.824 -14.348 1.00 94.12 176 LEU A CA 1
ATOM 1377 C C . LEU A 1 176 ? 23.022 4.503 -15.338 1.00 94.12 176 LEU A C 1
ATOM 1379 O O . LEU A 1 176 ? 22.922 5.730 -15.387 1.00 94.12 176 LEU A O 1
ATOM 1383 N N . GLY A 1 177 ? 22.266 3.713 -16.103 1.00 96.69 177 GLY A N 1
ATOM 1384 C CA . GLY A 1 177 ? 21.339 4.157 -17.143 1.00 96.69 177 GLY A CA 1
ATOM 1385 C C . GLY A 1 177 ? 19.885 4.313 -16.690 1.00 96.69 177 GLY A C 1
ATOM 1386 O O . GLY A 1 177 ? 19.015 4.586 -17.519 1.00 96.69 177 GLY A O 1
ATOM 1387 N N . GLY A 1 178 ? 19.557 4.154 -15.404 1.00 96.50 178 GLY A N 1
ATOM 1388 C CA . GLY A 1 178 ? 18.154 4.115 -14.979 1.00 96.50 178 GLY A CA 1
ATOM 1389 C C . GLY A 1 178 ? 17.405 5.447 -15.109 1.00 96.50 178 GLY A C 1
ATOM 1390 O O . GLY A 1 178 ? 16.183 5.432 -15.273 1.00 96.50 178 GLY A O 1
ATOM 1391 N N . TYR A 1 179 ? 18.091 6.599 -15.125 1.00 96.88 179 TYR A N 1
ATOM 1392 C CA . TYR A 1 179 ? 17.453 7.880 -15.478 1.00 96.88 179 TYR A CA 1
ATOM 1393 C C . TYR A 1 179 ? 17.010 7.899 -16.947 1.00 96.88 179 TYR A C 1
ATOM 1395 O O . TYR A 1 179 ? 15.870 8.253 -17.251 1.00 96.88 179 TYR A O 1
ATOM 1403 N N . GLU A 1 180 ? 17.888 7.471 -17.858 1.00 97.25 180 GLU A N 1
ATOM 1404 C CA . GLU A 1 180 ? 17.583 7.382 -19.287 1.00 97.25 180 GLU A CA 1
ATOM 1405 C C . GLU A 1 180 ? 16.482 6.349 -19.554 1.00 97.25 180 GLU A C 1
ATOM 1407 O O . GLU A 1 180 ? 15.560 6.611 -20.330 1.00 97.25 180 GLU A O 1
ATOM 1412 N N . TYR A 1 181 ? 16.521 5.209 -18.857 1.00 97.56 181 TYR A N 1
ATOM 1413 C CA . TYR A 1 181 ? 15.458 4.210 -18.896 1.00 97.56 181 TYR A CA 1
ATOM 1414 C C . TYR A 1 181 ? 14.110 4.803 -18.475 1.00 97.56 181 TYR A C 1
ATOM 1416 O O . TYR A 1 181 ? 13.106 4.600 -19.161 1.00 97.56 181 TYR A O 1
ATOM 1424 N N . CYS A 1 182 ? 14.077 5.569 -17.379 1.00 97.31 182 CYS A N 1
ATOM 1425 C CA . CYS A 1 182 ? 12.857 6.234 -16.928 1.00 97.31 182 CYS A CA 1
ATOM 1426 C C . CYS A 1 182 ? 12.334 7.225 -17.969 1.00 97.31 182 CYS A C 1
ATOM 1428 O O . CYS A 1 182 ? 11.148 7.213 -18.291 1.00 97.31 182 CYS A O 1
ATOM 1430 N N . TRP A 1 183 ? 13.220 8.046 -18.534 1.00 95.31 183 TRP A N 1
ATOM 1431 C CA . TRP A 1 183 ? 12.861 9.023 -19.558 1.00 95.31 183 TRP A CA 1
ATOM 1432 C C . TRP A 1 183 ? 12.257 8.367 -20.807 1.00 95.31 183 TRP A C 1
ATOM 1434 O O . TRP A 1 183 ? 11.187 8.776 -21.255 1.00 95.31 183 TRP A O 1
ATOM 1444 N N . LYS A 1 184 ? 12.905 7.322 -21.340 1.00 95.31 184 LYS A N 1
ATOM 1445 C CA . LYS A 1 184 ? 12.448 6.600 -22.542 1.00 95.31 184 LYS A CA 1
ATOM 1446 C C . LYS A 1 184 ? 11.082 5.940 -22.359 1.00 95.31 184 LYS A C 1
ATOM 1448 O O . LYS A 1 184 ? 10.310 5.874 -23.309 1.00 95.31 184 LYS A O 1
ATOM 1453 N N . ASN A 1 185 ? 10.789 5.473 -21.148 1.00 96.06 185 ASN A N 1
ATOM 1454 C CA . ASN A 1 185 ? 9.590 4.695 -20.842 1.00 96.06 185 ASN A CA 1
ATOM 1455 C C . ASN A 1 185 ? 8.491 5.499 -20.128 1.00 96.06 185 ASN A C 1
ATOM 1457 O O . ASN A 1 185 ? 7.532 4.905 -19.642 1.00 96.06 185 ASN A O 1
ATOM 1461 N N . PHE A 1 186 ? 8.617 6.830 -20.053 1.00 96.62 186 PHE A N 1
ATOM 1462 C CA . PHE A 1 186 ? 7.671 7.706 -19.349 1.00 96.62 186 PHE A CA 1
ATOM 1463 C C . PHE A 1 186 ? 7.461 7.309 -17.879 1.00 96.62 186 PHE A C 1
ATOM 1465 O O . PHE A 1 186 ? 6.338 7.252 -17.384 1.00 96.62 186 PHE A O 1
ATOM 1472 N N . LEU A 1 187 ? 8.552 7.040 -17.162 1.00 97.06 187 LEU A N 1
ATOM 1473 C CA . LEU A 1 187 ? 8.534 6.668 -15.749 1.00 97.06 187 LEU A CA 1
ATOM 1474 C C . LEU A 1 187 ? 9.095 7.791 -14.870 1.00 97.06 187 LEU A C 1
ATOM 1476 O O . LEU A 1 187 ? 10.038 8.497 -15.230 1.00 97.06 187 LEU A O 1
ATOM 1480 N N . SER A 1 188 ? 8.547 7.928 -13.669 1.00 97.19 188 SER A N 1
ATOM 1481 C CA . SER A 1 188 ? 9.072 8.802 -12.623 1.00 97.19 188 SER A CA 1
ATOM 1482 C C . SER A 1 188 ? 10.280 8.156 -11.945 1.00 97.19 188 SER A C 1
ATOM 1484 O O . SER A 1 188 ? 10.139 7.203 -11.174 1.00 97.19 188 SER A O 1
ATOM 1486 N N . PHE A 1 189 ? 11.470 8.722 -12.161 1.00 96.75 189 PHE A N 1
ATOM 1487 C CA . PHE A 1 189 ? 12.697 8.273 -11.492 1.00 96.75 189 PHE A CA 1
ATOM 1488 C C . PHE A 1 189 ? 12.590 8.349 -9.958 1.00 96.75 189 PHE A C 1
ATOM 1490 O O . PHE A 1 189 ? 13.036 7.448 -9.249 1.00 96.75 189 PHE A O 1
ATOM 1497 N N . GLN A 1 190 ? 11.939 9.394 -9.432 1.00 96.62 190 GLN A N 1
ATOM 1498 C CA . GLN A 1 190 ? 11.708 9.552 -7.991 1.00 96.62 190 GLN A CA 1
ATOM 1499 C C . GLN A 1 190 ? 10.794 8.451 -7.441 1.00 96.62 190 GLN A C 1
ATOM 1501 O O . GLN A 1 190 ? 11.076 7.903 -6.377 1.00 96.62 190 GLN A O 1
ATOM 1506 N N . SER A 1 191 ? 9.738 8.090 -8.179 1.00 97.06 191 SER A N 1
ATOM 1507 C CA . SER A 1 191 ? 8.848 6.993 -7.788 1.00 97.06 191 SER A CA 1
ATOM 1508 C C . SER A 1 191 ? 9.583 5.652 -7.811 1.00 97.06 191 SER A C 1
ATOM 1510 O O . SER A 1 191 ? 9.448 4.888 -6.864 1.00 97.06 191 SER A O 1
ATOM 1512 N N . MET A 1 192 ? 10.422 5.384 -8.821 1.00 97.50 192 MET A N 1
ATOM 1513 C CA . MET A 1 192 ? 11.217 4.147 -8.876 1.00 97.50 192 MET A CA 1
ATOM 1514 C C . MET A 1 192 ? 12.200 4.021 -7.707 1.00 97.50 192 MET A C 1
ATOM 1516 O O . MET A 1 192 ? 12.265 2.974 -7.064 1.00 97.50 192 MET A O 1
ATOM 1520 N N . LYS A 1 193 ? 12.903 5.106 -7.357 1.00 97.25 193 LYS A N 1
ATOM 1521 C CA . LYS A 1 193 ? 13.763 5.147 -6.163 1.00 97.25 193 LYS A CA 1
ATOM 1522 C C . LYS A 1 193 ? 12.975 4.924 -4.868 1.00 97.25 193 LYS A C 1
ATOM 1524 O O . LYS A 1 193 ? 13.461 4.215 -3.990 1.00 97.25 193 LYS A O 1
ATOM 1529 N N . ALA A 1 194 ? 11.778 5.501 -4.749 1.00 97.81 194 ALA A N 1
ATOM 1530 C CA . ALA A 1 194 ? 10.917 5.300 -3.584 1.00 97.81 194 ALA A CA 1
ATOM 1531 C C . ALA A 1 194 ? 10.432 3.844 -3.473 1.00 97.81 194 ALA A C 1
ATOM 1533 O O . ALA A 1 194 ? 10.489 3.267 -2.390 1.00 97.81 194 ALA A O 1
ATOM 1534 N N . ILE A 1 195 ? 10.040 3.225 -4.593 1.00 97.94 195 ILE A N 1
ATOM 1535 C CA . ILE A 1 195 ? 9.678 1.800 -4.659 1.00 97.94 195 ILE A CA 1
ATOM 1536 C C . ILE A 1 195 ? 10.858 0.931 -4.212 1.00 97.94 195 ILE A C 1
ATOM 1538 O O . ILE A 1 195 ? 10.688 0.045 -3.382 1.00 97.94 195 ILE A O 1
ATOM 1542 N N . ASP A 1 196 ? 12.066 1.203 -4.708 1.00 97.38 196 ASP A N 1
ATOM 1543 C CA . ASP A 1 196 ? 13.280 0.464 -4.339 1.00 97.38 196 ASP A CA 1
ATOM 1544 C C . ASP A 1 196 ? 13.652 0.598 -2.853 1.00 97.38 196 ASP A C 1
ATOM 1546 O O . ASP A 1 196 ? 14.150 -0.345 -2.236 1.00 97.38 196 ASP A O 1
ATOM 1550 N N . ALA A 1 197 ? 13.427 1.773 -2.261 1.00 97.12 197 ALA A N 1
ATOM 1551 C CA . ALA A 1 197 ? 13.606 1.986 -0.827 1.00 97.12 197 ALA A CA 1
ATOM 1552 C C . ALA A 1 197 ? 12.583 1.184 -0.009 1.00 97.12 197 ALA A C 1
ATOM 1554 O O . ALA A 1 197 ? 12.984 0.389 0.838 1.00 97.12 197 ALA A O 1
ATOM 1555 N N . LEU A 1 198 ? 11.290 1.298 -0.330 1.00 96.75 198 LEU A N 1
ATOM 1556 C CA . LEU A 1 198 ? 10.227 0.575 0.373 1.00 96.75 198 LEU A CA 1
ATOM 1557 C C . LEU A 1 198 ? 10.357 -0.942 0.251 1.00 96.75 198 LEU A C 1
ATOM 1559 O O . LEU A 1 198 ? 10.119 -1.654 1.218 1.00 96.75 198 LEU A O 1
ATOM 1563 N N . ARG A 1 199 ? 10.782 -1.459 -0.908 1.00 95.88 199 ARG A N 1
ATOM 1564 C CA . ARG A 1 199 ? 11.057 -2.893 -1.074 1.00 95.88 199 ARG A CA 1
ATOM 1565 C C . ARG A 1 199 ? 12.071 -3.394 -0.046 1.00 95.88 199 ARG A C 1
ATOM 1567 O O . ARG A 1 199 ? 11.852 -4.441 0.553 1.00 95.88 199 ARG A O 1
ATOM 1574 N N . ARG A 1 200 ? 13.150 -2.639 0.189 1.00 94.69 200 ARG A N 1
ATOM 1575 C CA . ARG A 1 200 ? 14.172 -2.985 1.193 1.00 94.69 200 ARG A CA 1
ATOM 1576 C C . ARG A 1 200 ? 13.616 -2.935 2.615 1.00 94.69 200 ARG A C 1
ATOM 1578 O O . ARG A 1 200 ? 13.906 -3.831 3.400 1.00 94.69 200 ARG A O 1
ATOM 1585 N N . GLU A 1 201 ? 12.789 -1.939 2.926 1.00 95.25 201 GLU A N 1
ATOM 1586 C CA . GLU A 1 201 ? 12.112 -1.843 4.227 1.00 95.25 201 GLU A CA 1
ATOM 1587 C C . GLU A 1 201 ? 11.154 -3.022 4.459 1.00 95.25 201 GLU A C 1
ATOM 1589 O O . GLU A 1 201 ? 11.171 -3.636 5.523 1.00 95.25 201 GLU A O 1
ATOM 1594 N N . PHE A 1 202 ? 10.362 -3.395 3.451 1.00 94.50 202 PHE A N 1
ATOM 1595 C CA . PHE A 1 202 ? 9.429 -4.519 3.541 1.00 94.50 202 PHE A CA 1
ATOM 1596 C C . PHE A 1 202 ? 10.135 -5.869 3.666 1.00 94.50 202 PHE A C 1
ATOM 1598 O O . PHE A 1 202 ? 9.663 -6.712 4.423 1.00 94.50 202 PHE A O 1
ATOM 1605 N N . ILE A 1 203 ? 11.276 -6.073 2.997 1.00 92.62 203 ILE A N 1
ATOM 1606 C CA . ILE A 1 203 ? 12.110 -7.266 3.219 1.00 92.62 203 ILE A CA 1
ATOM 1607 C C . ILE A 1 203 ? 12.542 -7.343 4.686 1.00 92.62 203 ILE A C 1
ATOM 1609 O O . ILE A 1 203 ? 12.409 -8.404 5.296 1.00 92.62 203 ILE A O 1
ATOM 1613 N N . GLY A 1 204 ? 13.004 -6.226 5.263 1.00 92.00 204 GLY A N 1
ATOM 1614 C CA . GLY A 1 204 ? 13.368 -6.153 6.680 1.00 92.00 204 GLY A CA 1
ATOM 1615 C C . GLY A 1 204 ? 12.209 -6.566 7.586 1.00 92.00 204 GLY A C 1
ATOM 1616 O O . GLY A 1 204 ? 12.349 -7.494 8.373 1.00 92.00 204 GLY A O 1
ATOM 1617 N N . LEU A 1 205 ? 11.026 -5.980 7.382 1.00 92.75 205 LEU A N 1
ATOM 1618 C CA . LEU A 1 205 ? 9.832 -6.300 8.172 1.00 92.75 205 LEU A CA 1
ATOM 1619 C C . LEU A 1 205 ? 9.412 -7.773 8.072 1.00 92.75 205 LEU A C 1
ATOM 1621 O O . LEU A 1 205 ? 9.095 -8.397 9.079 1.00 92.75 205 LEU A O 1
ATOM 1625 N N . VAL A 1 206 ? 9.391 -8.341 6.864 1.00 91.31 206 VAL A N 1
ATOM 1626 C CA . VAL A 1 206 ? 9.000 -9.745 6.651 1.00 91.31 206 VAL A CA 1
ATOM 1627 C C . VAL A 1 206 ? 10.020 -10.702 7.289 1.00 91.31 206 VAL A C 1
ATOM 1629 O O . VAL A 1 206 ? 9.630 -11.741 7.826 1.00 91.31 206 VAL A O 1
ATOM 1632 N N . THR A 1 207 ? 11.303 -10.327 7.290 1.00 90.88 207 THR A N 1
ATOM 1633 C CA . THR A 1 207 ? 12.377 -11.074 7.963 1.00 90.88 207 THR A CA 1
ATOM 1634 C C . THR A 1 207 ? 12.241 -10.988 9.486 1.00 90.88 207 THR A C 1
ATOM 1636 O O . THR A 1 207 ? 12.281 -12.014 10.158 1.00 90.88 207 THR A O 1
ATOM 1639 N N . ASP A 1 208 ? 11.996 -9.794 10.033 1.00 90.31 208 ASP A N 1
ATOM 1640 C CA . ASP A 1 208 ? 11.840 -9.559 11.477 1.00 90.31 208 ASP A CA 1
ATOM 1641 C C . ASP A 1 208 ? 10.638 -10.311 12.069 1.00 90.31 208 ASP A C 1
ATOM 1643 O O . ASP A 1 208 ? 10.671 -10.775 13.208 1.00 90.31 208 ASP A O 1
ATOM 1647 N N . ILE A 1 209 ? 9.572 -10.465 11.281 1.00 90.06 209 ILE A N 1
ATOM 1648 C CA . ILE A 1 209 ? 8.377 -11.235 11.651 1.00 90.06 209 ILE A CA 1
ATOM 1649 C C . ILE A 1 209 ? 8.638 -12.757 11.601 1.00 90.06 209 ILE A C 1
ATOM 1651 O O . ILE A 1 209 ? 7.857 -13.540 12.148 1.00 90.06 209 ILE A O 1
ATOM 1655 N N . GLY A 1 210 ? 9.736 -13.194 10.976 1.00 87.62 210 GLY A N 1
ATOM 1656 C CA . GLY A 1 210 ? 10.102 -14.604 10.835 1.00 87.62 210 GLY A CA 1
ATOM 1657 C C . GLY A 1 210 ? 9.326 -15.335 9.738 1.00 87.62 210 GLY A C 1
ATOM 1658 O O . GLY A 1 210 ? 9.150 -16.547 9.820 1.00 87.62 210 GLY A O 1
ATOM 1659 N N . LEU A 1 211 ? 8.818 -14.612 8.732 1.00 83.69 211 LEU A N 1
ATOM 1660 C CA . LEU A 1 211 ? 8.157 -15.221 7.569 1.00 83.69 211 LEU A CA 1
ATOM 1661 C C . LEU A 1 211 ? 9.151 -15.677 6.499 1.00 83.69 211 LEU A C 1
ATOM 1663 O O . LEU A 1 211 ? 8.803 -16.506 5.663 1.00 83.69 211 LEU A O 1
ATOM 1667 N N . VAL A 1 212 ? 10.360 -15.115 6.503 1.00 81.88 212 VAL A N 1
ATOM 1668 C CA . VAL A 1 212 ? 11.424 -15.412 5.544 1.00 81.88 212 VAL A CA 1
ATOM 1669 C C . VAL A 1 212 ? 12.737 -15.541 6.300 1.00 81.88 212 VAL A C 1
ATOM 1671 O O . VAL A 1 212 ? 13.066 -14.694 7.130 1.00 81.88 212 VAL A O 1
ATOM 1674 N N . ASP A 1 213 ? 13.489 -16.598 6.003 1.00 72.94 213 ASP A N 1
ATOM 1675 C CA . ASP A 1 213 ? 14.841 -16.777 6.525 1.00 72.94 213 ASP A CA 1
ATOM 1676 C C . ASP A 1 213 ? 15.795 -15.746 5.903 1.00 72.94 213 ASP A C 1
ATOM 1678 O O . ASP A 1 213 ? 15.622 -15.331 4.757 1.00 72.94 213 ASP A O 1
ATOM 1682 N N . SER A 1 214 ? 16.872 -15.379 6.608 1.00 63.56 214 SER A N 1
ATOM 1683 C CA . SER A 1 214 ? 17.871 -14.401 6.130 1.00 63.56 214 SER A CA 1
ATOM 1684 C C . SER A 1 214 ? 18.463 -14.725 4.744 1.00 63.56 214 SER A C 1
ATOM 1686 O O . SER A 1 214 ? 19.020 -13.848 4.085 1.00 63.56 214 SER A O 1
ATOM 1688 N N . ASN A 1 215 ? 18.333 -15.972 4.283 1.00 59.44 215 ASN A N 1
ATOM 1689 C CA . ASN A 1 215 ? 18.687 -16.407 2.937 1.00 59.44 215 ASN A CA 1
ATOM 1690 C C . ASN A 1 215 ? 17.536 -16.113 1.959 1.00 59.44 215 ASN A C 1
ATOM 1692 O O . ASN A 1 215 ? 16.804 -17.011 1.555 1.00 59.44 215 ASN A O 1
ATOM 1696 N N . THR A 1 216 ? 17.396 -14.852 1.543 1.00 57.72 216 THR A N 1
ATOM 1697 C CA . THR A 1 216 ? 16.314 -14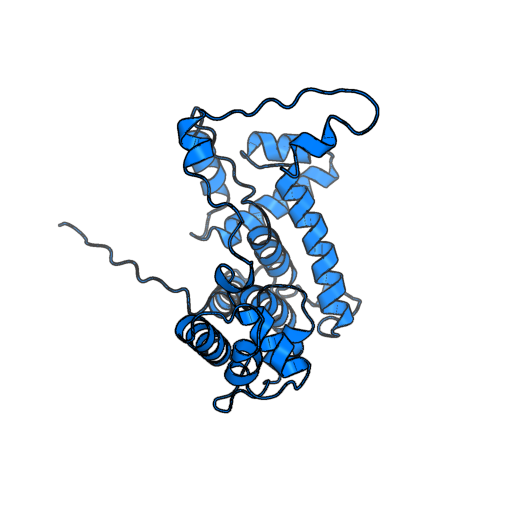.367 0.660 1.00 57.72 216 THR A CA 1
ATOM 1698 C C . THR A 1 216 ? 16.187 -15.146 -0.662 1.00 57.72 216 THR A C 1
ATOM 1700 O O . THR A 1 216 ? 15.117 -15.180 -1.260 1.00 57.72 216 THR A O 1
ATOM 1703 N N . THR A 1 217 ? 17.247 -15.830 -1.106 1.00 55.28 217 THR A N 1
ATOM 1704 C CA . THR A 1 217 ? 17.288 -16.597 -2.362 1.00 55.28 217 THR A CA 1
ATOM 1705 C C . THR A 1 217 ? 16.334 -17.796 -2.418 1.00 55.28 217 THR A C 1
ATOM 1707 O O . THR A 1 217 ? 16.068 -18.289 -3.512 1.00 55.28 217 THR A O 1
ATOM 1710 N N . THR A 1 218 ? 15.793 -18.274 -1.292 1.00 55.19 218 THR A N 1
ATOM 1711 C CA . THR A 1 218 ? 14.852 -19.412 -1.269 1.00 55.19 218 THR A CA 1
ATOM 1712 C C . THR A 1 218 ? 13.388 -19.005 -1.489 1.00 55.19 218 THR A C 1
ATOM 1714 O O . THR A 1 218 ? 12.586 -19.832 -1.930 1.00 55.19 218 THR A O 1
ATOM 1717 N N . CYS A 1 219 ? 13.036 -17.732 -1.266 1.00 58.41 219 CYS A N 1
ATOM 1718 C CA . CYS A 1 219 ? 11.648 -17.243 -1.283 1.00 58.41 219 CYS A CA 1
ATOM 1719 C C . CYS A 1 219 ? 11.156 -16.776 -2.673 1.00 58.41 219 CYS A C 1
ATOM 1721 O O . CYS A 1 219 ? 10.071 -16.211 -2.798 1.00 58.41 219 CYS A O 1
ATOM 1723 N N . ASP A 1 220 ? 11.929 -17.044 -3.731 1.00 70.50 220 ASP A N 1
ATOM 1724 C CA . ASP A 1 220 ? 11.631 -16.594 -5.100 1.00 70.50 220 ASP A CA 1
ATOM 1725 C C . ASP A 1 220 ? 11.499 -17.728 -6.124 1.00 70.50 220 ASP A C 1
ATOM 1727 O O . ASP A 1 220 ? 11.498 -17.497 -7.336 1.00 70.50 220 ASP A O 1
ATOM 1731 N N . THR A 1 221 ? 11.352 -18.969 -5.651 1.00 71.69 221 THR A N 1
ATOM 1732 C CA . THR A 1 221 ? 11.257 -20.161 -6.513 1.00 71.69 221 THR A CA 1
ATOM 1733 C C . THR A 1 221 ? 10.156 -20.028 -7.578 1.00 71.69 221 THR A C 1
ATOM 1735 O O . THR A 1 221 ? 10.332 -20.496 -8.703 1.00 71.69 221 THR A O 1
ATOM 1738 N N . TRP A 1 222 ? 9.050 -19.340 -7.265 1.00 73.75 222 TRP A N 1
ATOM 1739 C CA . TRP A 1 222 ? 7.900 -19.167 -8.161 1.00 73.75 222 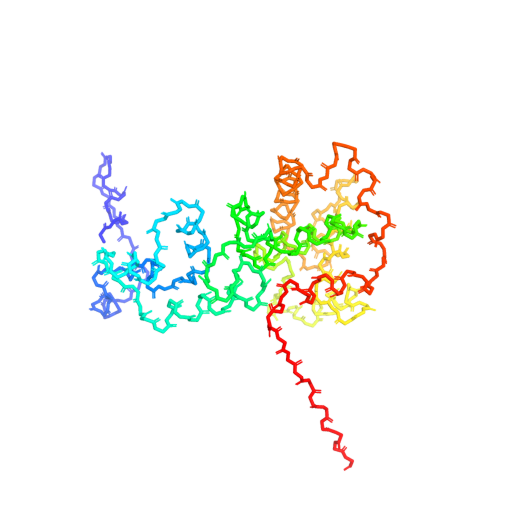TRP A CA 1
ATOM 1740 C C . TRP A 1 222 ? 7.675 -17.717 -8.602 1.00 73.75 222 TRP A C 1
ATOM 1742 O O . TRP A 1 222 ? 6.615 -17.383 -9.130 1.00 73.75 222 TRP A O 1
ATOM 1752 N N . SER A 1 223 ? 8.681 -16.849 -8.465 1.00 76.25 223 SER A N 1
ATOM 1753 C CA . SER A 1 223 ? 8.585 -15.420 -8.813 1.00 76.25 223 SER A CA 1
ATOM 1754 C C . SER A 1 223 ? 8.372 -15.142 -10.311 1.00 76.25 223 SER A C 1
ATOM 1756 O O . SER A 1 223 ? 8.095 -14.007 -10.698 1.00 76.25 223 SER A O 1
ATOM 1758 N N . TYR A 1 224 ? 8.441 -16.171 -11.162 1.00 80.31 224 TYR A N 1
ATOM 1759 C CA . TYR A 1 224 ? 8.131 -16.096 -12.594 1.00 80.31 224 TYR A CA 1
ATOM 1760 C C . TYR A 1 224 ? 6.718 -16.587 -12.951 1.00 80.31 224 TYR A C 1
ATOM 1762 O O . TYR A 1 224 ? 6.264 -16.344 -14.073 1.00 80.31 224 TYR A O 1
ATOM 1770 N N . ASP A 1 225 ? 6.008 -17.257 -12.033 1.00 88.50 225 ASP A N 1
ATOM 1771 C CA . ASP A 1 225 ? 4.654 -17.746 -12.296 1.00 88.50 225 ASP A CA 1
ATOM 1772 C C . ASP A 1 225 ? 3.638 -16.602 -12.195 1.00 88.50 225 ASP A C 1
ATOM 1774 O O . ASP A 1 225 ? 3.185 -16.181 -11.128 1.00 88.50 225 ASP A O 1
ATOM 1778 N N . VAL A 1 226 ? 3.247 -16.108 -13.366 1.00 90.19 226 VAL A N 1
ATOM 1779 C CA . VAL A 1 226 ? 2.287 -15.018 -13.526 1.00 90.19 226 VAL A CA 1
ATOM 1780 C C . VAL A 1 226 ? 0.925 -15.333 -12.893 1.00 90.19 226 VAL A C 1
ATOM 1782 O O . VAL A 1 226 ? 0.266 -14.422 -12.384 1.00 90.19 226 VAL A O 1
ATOM 1785 N N . ASN A 1 227 ? 0.474 -16.588 -12.926 1.00 92.25 227 ASN A N 1
ATOM 1786 C CA . ASN A 1 227 ? -0.836 -16.961 -12.396 1.00 92.25 227 ASN A CA 1
ATOM 1787 C C . ASN A 1 227 ? -0.823 -16.984 -10.870 1.00 92.25 227 ASN A C 1
ATOM 1789 O O . ASN A 1 227 ? -1.770 -16.492 -10.255 1.00 92.25 227 ASN A O 1
ATOM 1793 N N . LEU A 1 228 ? 0.269 -17.461 -10.270 1.00 92.75 228 LEU A N 1
ATOM 1794 C CA . LEU A 1 228 ? 0.457 -17.406 -8.824 1.00 92.75 228 LEU A CA 1
ATOM 1795 C C . LEU A 1 228 ? 0.491 -15.958 -8.321 1.00 92.75 228 LEU A C 1
ATOM 1797 O O . LEU A 1 228 ? -0.248 -15.608 -7.402 1.00 92.75 228 LEU A O 1
ATOM 1801 N N . ILE A 1 229 ? 1.263 -15.085 -8.980 1.00 93.38 229 ILE A N 1
ATOM 1802 C CA . ILE A 1 229 ? 1.337 -13.659 -8.620 1.00 93.38 229 ILE A CA 1
ATOM 1803 C C . ILE A 1 229 ? -0.054 -13.017 -8.684 1.00 93.38 229 ILE A C 1
ATOM 1805 O O . ILE A 1 229 ? -0.463 -12.314 -7.760 1.00 93.38 229 ILE A O 1
ATOM 1809 N N . ARG A 1 230 ? -0.824 -13.283 -9.747 1.00 93.12 230 ARG A N 1
ATOM 1810 C CA . ARG A 1 230 ? -2.203 -12.786 -9.873 1.00 93.12 230 ARG A CA 1
ATOM 1811 C C . ARG A 1 230 ? -3.116 -13.311 -8.773 1.00 93.12 230 ARG A C 1
ATOM 1813 O O . ARG A 1 230 ? -3.930 -12.539 -8.274 1.00 93.12 230 ARG A O 1
ATOM 1820 N N . ALA A 1 231 ? -2.992 -14.582 -8.396 1.00 94.38 231 ALA A N 1
ATOM 1821 C CA . ALA A 1 231 ? -3.779 -15.164 -7.315 1.00 94.38 231 ALA A CA 1
ATOM 1822 C C . ALA A 1 231 ? -3.484 -14.466 -5.978 1.00 94.38 231 ALA A C 1
ATOM 1824 O O . ALA A 1 231 ? -4.418 -14.076 -5.277 1.00 94.38 231 ALA A O 1
ATOM 1825 N N . VAL A 1 232 ? -2.206 -14.217 -5.667 1.00 95.69 232 VAL A N 1
ATOM 1826 C CA . VAL A 1 232 ? -1.797 -13.489 -4.454 1.00 95.69 232 VAL A CA 1
ATOM 1827 C C . VAL A 1 232 ? -2.322 -12.052 -4.462 1.00 95.69 232 VAL A C 1
ATOM 1829 O O . VAL A 1 232 ? -2.919 -11.612 -3.477 1.00 95.69 232 VAL A O 1
ATOM 1832 N N . VAL A 1 233 ? -2.177 -11.335 -5.581 1.00 94.75 233 VAL A N 1
ATOM 1833 C CA . VAL A 1 233 ? -2.717 -9.972 -5.739 1.00 94.75 233 VAL A CA 1
ATOM 1834 C C . VAL A 1 233 ? -4.237 -9.963 -5.577 1.00 94.75 233 VAL A C 1
ATOM 1836 O O . VAL A 1 233 ? -4.775 -9.134 -4.847 1.00 94.75 233 VAL A O 1
ATOM 1839 N N . CYS A 1 234 ? -4.938 -10.909 -6.205 1.00 93.56 234 CYS A N 1
ATOM 1840 C CA . CYS A 1 234 ? -6.388 -11.039 -6.098 1.00 93.56 234 CYS A CA 1
ATOM 1841 C C . CYS A 1 234 ? -6.816 -11.263 -4.646 1.00 93.56 234 CYS A C 1
ATOM 1843 O O . CYS A 1 234 ? -7.715 -10.586 -4.159 1.00 93.56 234 CYS A O 1
ATOM 1845 N N . TYR A 1 235 ? -6.157 -12.173 -3.929 1.00 92.00 235 TYR A N 1
ATOM 1846 C CA . TYR A 1 235 ? -6.515 -12.498 -2.549 1.00 92.00 235 TYR A CA 1
ATOM 1847 C C . TYR A 1 235 ? -6.202 -11.363 -1.561 1.00 92.00 235 TYR A C 1
ATOM 1849 O O . TYR A 1 235 ? -6.860 -11.225 -0.523 1.00 92.00 235 TYR A O 1
ATOM 1857 N N . GLY A 1 236 ? -5.205 -10.539 -1.882 1.00 92.44 236 GLY A N 1
ATOM 1858 C CA . GLY A 1 236 ? -4.875 -9.333 -1.139 1.00 92.44 236 GLY A CA 1
ATOM 1859 C C . GLY A 1 236 ? -5.819 -8.160 -1.376 1.00 92.44 236 GLY A C 1
ATOM 1860 O O . GLY A 1 236 ? -6.172 -7.464 -0.428 1.00 92.44 236 GLY A O 1
ATOM 1861 N N . LEU A 1 237 ? -6.244 -7.949 -2.625 1.00 92.88 237 LEU A N 1
ATOM 1862 C CA . LEU A 1 237 ? -7.163 -6.869 -2.999 1.00 92.88 237 LEU A CA 1
ATOM 1863 C C . LEU A 1 237 ? -8.642 -7.233 -2.808 1.00 92.88 237 LEU A C 1
ATOM 1865 O O . LEU A 1 237 ? -9.486 -6.337 -2.778 1.00 92.88 237 LEU A O 1
ATOM 1869 N N . TYR A 1 238 ? -8.971 -8.516 -2.645 1.00 92.12 238 TYR A N 1
ATOM 1870 C CA . TYR A 1 238 ? -10.318 -8.977 -2.312 1.00 92.12 238 TYR A CA 1
ATOM 1871 C C . TYR A 1 238 ? -10.845 -8.282 -1.038 1.00 92.12 238 TYR A C 1
ATOM 1873 O O . TYR A 1 238 ? -10.098 -8.172 -0.059 1.00 92.12 238 TYR A O 1
ATOM 1881 N N . PRO A 1 239 ? -12.111 -7.813 -1.010 1.00 87.50 239 PRO A N 1
ATOM 1882 C CA . PRO A 1 239 ? -13.196 -8.026 -1.981 1.00 87.50 239 PRO A CA 1
ATOM 1883 C C . PRO A 1 239 ? -13.293 -7.006 -3.132 1.00 87.50 239 PRO A C 1
ATOM 1885 O O . PRO A 1 239 ? -14.318 -6.971 -3.809 1.00 87.50 239 PRO A O 1
ATOM 1888 N N . GLY A 1 240 ? -12.265 -6.187 -3.385 1.00 84.19 240 GLY A N 1
ATOM 1889 C CA . GLY A 1 240 ? -12.230 -5.179 -4.457 1.00 84.19 240 GLY A CA 1
ATOM 1890 C C . GLY A 1 240 ? -12.222 -5.778 -5.868 1.00 84.19 240 GLY A C 1
ATOM 1891 O O . GLY A 1 240 ? -11.217 -5.723 -6.570 1.00 84.19 240 GLY A O 1
ATOM 1892 N N . THR A 1 241 ? -13.341 -6.372 -6.269 1.00 86.00 241 THR A N 1
ATOM 1893 C CA . THR A 1 241 ? -13.534 -7.089 -7.532 1.00 86.00 241 THR A CA 1
ATOM 1894 C C . THR A 1 241 ? -14.535 -6.352 -8.417 1.00 86.00 241 THR A C 1
ATOM 1896 O O . THR A 1 241 ? -15.421 -5.651 -7.932 1.00 86.00 241 THR A O 1
ATOM 1899 N N . CYS A 1 242 ? -14.380 -6.484 -9.734 1.00 82.31 242 CYS A N 1
ATOM 1900 C CA . CYS A 1 242 ? -15.277 -5.904 -10.729 1.00 82.31 242 CYS A CA 1
ATOM 1901 C C . CYS A 1 242 ? -15.522 -6.934 -11.837 1.00 82.31 242 CYS A C 1
ATOM 1903 O O . CYS A 1 242 ? -14.599 -7.660 -12.211 1.00 82.31 242 CYS A O 1
ATOM 1905 N N . SER A 1 243 ? -16.752 -7.003 -12.352 1.00 83.25 243 SER A N 1
ATOM 1906 C CA . SER A 1 243 ? -17.103 -7.853 -13.492 1.00 83.25 243 SER A CA 1
ATOM 1907 C C . SER A 1 243 ? -17.211 -7.000 -14.752 1.00 83.25 243 SER A C 1
ATOM 1909 O O . SER A 1 243 ? -17.939 -6.007 -14.772 1.00 83.25 243 SER A O 1
ATOM 1911 N N . VAL A 1 244 ? -16.475 -7.373 -15.799 1.00 82.44 244 VAL A N 1
ATOM 1912 C CA . VAL A 1 244 ? -16.508 -6.685 -17.093 1.00 82.44 244 VAL A CA 1
ATOM 1913 C C . VAL A 1 244 ? -17.523 -7.388 -17.983 1.00 82.44 244 VAL A C 1
ATOM 1915 O O . VAL A 1 244 ? -17.307 -8.519 -18.412 1.00 82.44 244 VAL A O 1
ATOM 1918 N N . VAL A 1 245 ? -18.630 -6.709 -18.276 1.00 78.75 245 VAL A N 1
ATOM 1919 C CA . VAL A 1 245 ? -19.633 -7.188 -19.231 1.00 78.75 245 VAL A CA 1
ATOM 1920 C C . VAL A 1 245 ? -19.315 -6.583 -20.594 1.00 78.75 245 VAL A C 1
ATOM 1922 O O . VAL A 1 245 ? -19.460 -5.378 -20.794 1.00 78.75 245 VAL A O 1
ATOM 1925 N N . VAL A 1 246 ? -18.854 -7.409 -21.533 1.00 74.06 246 VAL A N 1
ATOM 1926 C CA . VAL A 1 246 ? -18.633 -6.977 -22.918 1.00 74.06 246 VAL A CA 1
ATOM 1927 C C . VAL A 1 246 ? -19.949 -7.122 -23.675 1.00 74.06 246 VAL A C 1
ATOM 1929 O O . VAL A 1 246 ? -20.336 -8.227 -24.051 1.00 74.06 246 VAL A O 1
ATOM 1932 N N . CYS A 1 247 ? -20.648 -6.010 -23.902 1.00 61.12 247 CYS A N 1
ATOM 1933 C CA . CYS A 1 247 ? -21.744 -5.988 -24.867 1.00 61.12 247 CYS A CA 1
ATOM 1934 C C . CYS A 1 247 ? -21.154 -6.066 -26.279 1.00 61.12 247 CYS A C 1
ATOM 1936 O O . CYS A 1 247 ? -20.651 -5.076 -26.807 1.00 61.12 247 CYS A O 1
ATOM 1938 N N . LEU A 1 248 ? -21.217 -7.252 -26.886 1.00 57.56 248 LEU A N 1
ATOM 1939 C CA . LEU A 1 248 ? -21.050 -7.414 -28.326 1.00 57.56 248 LEU A CA 1
ATOM 1940 C C . LEU A 1 248 ? -22.275 -6.792 -29.006 1.00 57.56 248 LEU A C 1
ATOM 1942 O O . LEU A 1 248 ? -23.335 -7.410 -29.069 1.00 57.56 248 LEU A O 1
ATOM 1946 N N . PHE A 1 249 ? -22.140 -5.552 -29.473 1.00 52.12 249 PHE A N 1
ATOM 1947 C CA . PHE A 1 249 ? -23.056 -5.014 -30.472 1.00 52.12 249 PHE A CA 1
ATOM 1948 C C . PHE A 1 249 ? -22.778 -5.761 -31.785 1.00 52.12 249 PHE A C 1
ATOM 1950 O O . PHE A 1 249 ? -21.710 -5.587 -32.373 1.00 52.12 249 PHE A O 1
ATOM 1957 N N . ILE A 1 250 ? -23.700 -6.656 -32.154 1.00 56.06 250 ILE A N 1
ATOM 1958 C CA . ILE A 1 250 ? -23.771 -7.322 -33.465 1.00 56.06 250 ILE A CA 1
ATOM 1959 C C . ILE A 1 250 ? -24.411 -6.358 -34.461 1.00 56.06 250 ILE A C 1
ATOM 1961 O O . ILE A 1 250 ? -25.405 -5.704 -34.066 1.00 56.06 250 ILE A O 1
#

Organism: NCBI:txid97028

Radius of gyration: 22.51 Å; chains: 1; bounding box: 49×61×58 Å

Secondary structure (DSSP, 8-state):
-TTGGGTTSSS-------S-HHHHHTS-SSPPPGGGTS--HHHHHHHHHTT-S-HHHHHHTSSSPPPHHHHHHHHHHHHHTTSB-TTS-B-HHHHHHHTSSS-HHHHHHHHHHHHTT-HHHHHHHHHHHHS--SB---GGGHHHHHHHHHHHTTTS-HHHHHHHHHHHHHHHHHTT-HHHHHHHTTB-HHHHHHHHHHHHHHHHHHHHTTSS-S-GGGTTTTTT-HHHHHHHHHHHHTT-----------

InterPro domains:
  IPR007502 Helicase-associated domain [SM00847] (73-163)
  IPR027417 P-loop containing nucleoside triphosphate hydrolase [G3DSA:3.40.50.300] (1-30)
  IPR027417 P-loop containing nucleoside triphosphate hydrolase [SSF52540] (3-150)
  IPR048333 Helicase associated domain (HA2), winged-helix domain [PF04408] (74-101)

pLDDT: mean 91.27, std 8.95, range [52.12, 98.0]